Protein AF-A0A558ALZ8-F1 (afdb_monomer)

Radius of gyration: 16.35 Å; Cα contacts (8 Å, |Δi|>4): 391; chains: 1; bounding box: 44×41×46 Å

Secondary structure (DSSP, 8-state):
-EEE-SS-EEEE-TT--EEEEE-GGGHHHHHHIIIII-S-HHHHHHHHHHHHHHHHHT--EEESSEEEEEETTEEEEEETTSSS--EEEEHHHHHHHHHHHHHHHHHHTT-GGGPPPTT----EEEEEEE--TTSPPPEEEEEEE--TTS-HHHHHHHHHHHHT-TT-EEETTTTEEEEEETTEEEEEEEETTTTEEEEEEE----

Solvent-accessible surface area (backbone atoms only — not comparable to full-atom values): 11413 Å² total; per-residue (Å²): 97,70,45,78,38,96,51,80,47,79,48,66,48,99,85,60,45,76,31,35,29,25,36,73,93,40,47,68,56,47,48,40,47,58,63,49,44,31,63,20,68,72,53,35,52,52,49,51,52,50,51,52,50,22,53,76,69,70,25,44,34,39,36,66,48,34,36,40,37,59,54,95,69,32,34,38,41,34,43,74,78,71,48,40,78,73,43,78,40,50,43,86,52,52,52,57,52,55,51,47,52,52,52,51,47,63,74,49,70,82,42,72,90,52,60,70,64,95,84,58,81,62,47,43,74,49,76,47,83,42,79,41,97,82,77,52,79,52,30,41,36,40,41,48,34,64,45,89,85,59,50,72,65,56,52,51,50,42,52,53,43,7,69,67,24,97,73,44,41,73,39,72,76,54,13,36,35,39,14,44,35,99,85,44,47,34,32,36,37,30,41,66,90,76,69,44,76,75,50,71,34,40,56,49,61,93

pLDDT: mean 93.47, std 5.83, range [68.12, 98.38]

Organism: NCBI:txid715473

Mean predicted aligned error: 3.62 Å

Sequence (206 aa):
MFDIGESVSLAFDEQRRLRVMVPQEYLPLAAWLYTDAQPNISVLDQLGAALQQCRGEERTLVGNGCLVDFVNDVVVLESRYGVWPRKVLPQSVFWPVLNGLRSFLVGTAGQPALARPADYPLAVARVFEQQADDGRKPFLVNYTYFPPEWSDEEVREAGTGAWQSPTVVRDEATGVWSGMWRGLELAGYFQPRTGEVLTYFPVVSP

Foldseek 3Di:
DEAEDPAWDWDADLLRAIYTYYHPLCVLVVLCCRFFCFLDLVLNVVVVVQVVVCQVVQAWEAGQFWIWGDDPQWIWTDGPVNQADIHIGGVVPNVVSSVVSNVVSVVCVPPPSQDDDPPAWDKDWDWDWDDDPVRPDIHIYTYIAGRPPDDPVNVVVQVVCQLPAPPKDADNNRQKIWGDDPSWIKIAGARSVPRHTPDIHTGPGD

Structure (mmCIF, N/CA/C/O backbone):
data_AF-A0A558ALZ8-F1
#
_entry.id   AF-A0A558ALZ8-F1
#
loop_
_atom_site.group_PDB
_atom_site.id
_atom_site.type_symbol
_atom_site.label_atom_id
_atom_site.label_alt_id
_atom_site.label_comp_id
_atom_site.label_asym_id
_atom_site.label_entity_id
_atom_site.label_seq_id
_atom_site.pdbx_PDB_ins_code
_atom_site.Cartn_x
_atom_site.Cartn_y
_atom_site.Cartn_z
_atom_site.occupancy
_atom_site.B_iso_or_equiv
_atom_site.auth_seq_id
_atom_site.auth_comp_id
_atom_site.auth_asym_id
_atom_site.auth_atom_i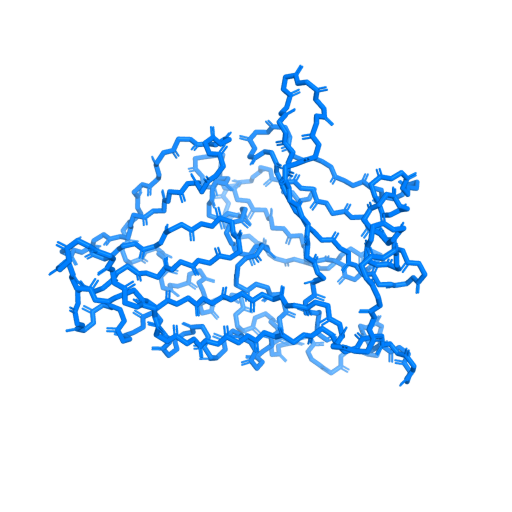d
_atom_site.pdbx_PDB_model_num
ATOM 1 N N . MET A 1 1 ? -5.390 2.192 -10.935 1.00 83.00 1 MET A N 1
ATOM 2 C CA . MET A 1 1 ? -4.801 1.428 -9.806 1.00 83.00 1 MET A CA 1
ATOM 3 C C . MET A 1 1 ? -5.918 0.994 -8.892 1.00 83.00 1 MET A C 1
ATOM 5 O O . MET A 1 1 ? -6.035 -0.198 -8.621 1.00 83.00 1 MET A O 1
ATOM 9 N N . PHE A 1 2 ? -6.737 1.964 -8.493 1.00 94.12 2 PHE A N 1
ATOM 10 C CA . PHE A 1 2 ? -8.005 1.732 -7.835 1.00 94.12 2 PHE A CA 1
ATOM 11 C C . PHE A 1 2 ? -9.139 2.019 -8.803 1.00 94.12 2 PHE A C 1
ATOM 13 O O . PHE A 1 2 ? -9.036 2.951 -9.599 1.00 94.12 2 PHE A O 1
ATOM 20 N N . ASP A 1 3 ? -10.182 1.206 -8.729 1.00 93.00 3 ASP A N 1
ATOM 21 C CA . ASP A 1 3 ? -11.423 1.406 -9.469 1.00 93.00 3 ASP A CA 1
ATOM 22 C C . ASP A 1 3 ? -12.571 1.561 -8.468 1.00 93.00 3 ASP A C 1
ATOM 24 O O . ASP A 1 3 ? -12.533 1.000 -7.369 1.00 93.00 3 ASP A O 1
ATOM 28 N N . ILE A 1 4 ? -13.599 2.328 -8.833 1.00 94.31 4 ILE A N 1
ATOM 29 C CA . ILE A 1 4 ? -14.785 2.494 -7.988 1.00 94.31 4 ILE A CA 1
ATOM 30 C C . ILE A 1 4 ? -15.806 1.415 -8.350 1.00 94.31 4 ILE A C 1
ATOM 32 O O . ILE A 1 4 ? -16.175 1.276 -9.515 1.00 94.31 4 ILE A O 1
ATOM 36 N N . GLY A 1 5 ? -16.280 0.675 -7.350 1.00 94.06 5 GLY A N 1
ATOM 37 C CA . GLY A 1 5 ? -17.304 -0.358 -7.512 1.00 94.06 5 GLY A CA 1
ATOM 38 C C . GLY A 1 5 ? -18.194 -0.500 -6.280 1.00 94.06 5 GLY A C 1
ATOM 39 O O . GLY A 1 5 ? -17.978 0.154 -5.265 1.00 94.06 5 GLY A O 1
ATOM 40 N N . GLU A 1 6 ? -19.200 -1.370 -6.357 1.00 92.94 6 GLU A N 1
ATOM 41 C CA . GLU A 1 6 ? -20.153 -1.596 -5.254 1.00 92.94 6 GLU A CA 1
ATOM 42 C C . GLU A 1 6 ? -19.569 -2.444 -4.112 1.00 92.94 6 GLU A C 1
ATOM 44 O O . GLU A 1 6 ? -20.079 -2.442 -2.994 1.00 92.94 6 GLU A O 1
ATOM 49 N N . SER A 1 7 ? -18.485 -3.175 -4.379 1.00 93.56 7 SER A N 1
ATOM 50 C CA . SER A 1 7 ? -17.859 -4.099 -3.436 1.00 93.56 7 SER A CA 1
ATOM 51 C C . SER A 1 7 ? -16.341 -4.083 -3.554 1.00 93.56 7 SER A C 1
ATOM 53 O O . SER A 1 7 ? -15.795 -3.685 -4.583 1.00 93.56 7 SER A O 1
ATOM 55 N N . VAL A 1 8 ? -15.663 -4.586 -2.522 1.00 95.19 8 VAL A N 1
ATOM 56 C CA . VAL A 1 8 ? -14.215 -4.801 -2.570 1.00 95.19 8 VAL A CA 1
ATOM 57 C C . VAL A 1 8 ? -13.899 -5.985 -3.485 1.00 95.19 8 VAL A C 1
ATOM 59 O O . VAL A 1 8 ? -14.378 -7.092 -3.241 1.00 95.19 8 VAL A O 1
ATOM 62 N N . SER A 1 9 ? -13.079 -5.777 -4.514 1.00 96.56 9 SER A N 1
ATOM 63 C CA . SER A 1 9 ? -12.535 -6.863 -5.338 1.00 96.56 9 SER A CA 1
ATOM 64 C C . SER A 1 9 ? -11.061 -6.642 -5.671 1.00 96.56 9 SER A C 1
ATOM 66 O O . SER A 1 9 ? -10.558 -5.517 -5.633 1.00 96.56 9 SER A O 1
ATOM 68 N N . LEU A 1 10 ? -10.358 -7.745 -5.934 1.00 96.44 10 LEU A N 1
ATOM 69 C CA . LEU A 1 10 ? -8.911 -7.787 -6.114 1.00 96.44 10 LEU A CA 1
ATOM 70 C C . LEU A 1 10 ? -8.574 -8.511 -7.415 1.00 96.44 10 LEU A C 1
ATOM 72 O O . LEU A 1 10 ? -9.169 -9.542 -7.728 1.00 96.44 10 LEU A O 1
ATOM 76 N N . ALA A 1 11 ? -7.606 -7.981 -8.153 1.00 95.19 11 ALA A N 1
ATOM 77 C CA . ALA A 1 11 ? -7.081 -8.593 -9.368 1.00 95.19 11 ALA A CA 1
ATOM 78 C C . ALA A 1 11 ? -5.599 -8.246 -9.553 1.00 95.19 11 ALA A C 1
ATOM 80 O O . ALA A 1 11 ? -5.070 -7.368 -8.874 1.00 95.19 11 ALA A O 1
ATOM 81 N N . PHE A 1 12 ? -4.939 -8.912 -10.497 1.00 93.69 12 PHE A N 1
ATOM 82 C CA . PHE A 1 12 ? -3.643 -8.482 -11.017 1.00 93.69 12 PHE A CA 1
ATOM 83 C C . PHE A 1 12 ? -3.817 -7.930 -12.429 1.00 93.69 12 PHE A C 1
ATOM 85 O O . PHE A 1 12 ? -4.602 -8.469 -13.208 1.00 93.69 12 PHE A O 1
ATOM 92 N N . ASP A 1 13 ? -3.102 -6.853 -12.754 1.00 91.62 13 ASP A N 1
ATOM 93 C CA . ASP A 1 13 ? -3.028 -6.362 -14.132 1.00 91.62 13 ASP A CA 1
ATOM 94 C C . ASP A 1 13 ? -1.979 -7.120 -14.963 1.00 91.62 13 ASP A C 1
ATOM 96 O O . ASP A 1 13 ? -1.291 -8.018 -14.480 1.00 91.62 13 ASP A O 1
ATOM 100 N N . GLU 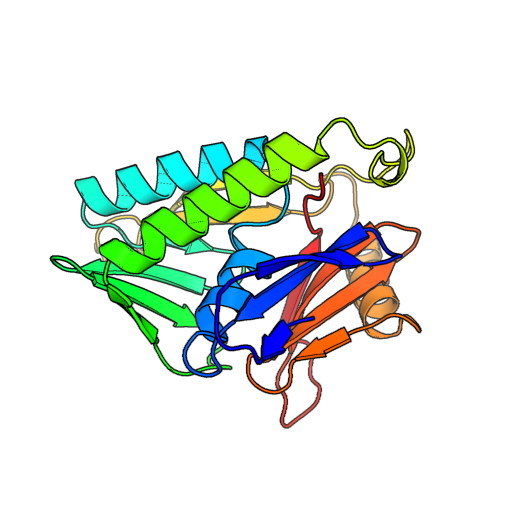A 1 14 ? -1.822 -6.729 -16.228 1.00 87.81 14 GLU A N 1
ATOM 101 C CA . GLU A 1 14 ? -0.837 -7.314 -17.150 1.00 87.81 14 GLU A CA 1
ATOM 102 C C . GLU A 1 14 ? 0.620 -7.157 -16.674 1.00 87.81 14 GLU A C 1
ATOM 104 O O . GLU A 1 14 ? 1.493 -7.928 -17.067 1.00 87.81 14 GLU A O 1
ATOM 109 N N . GLN A 1 15 ? 0.881 -6.174 -15.807 1.00 87.56 15 GLN A N 1
ATOM 110 C CA . GLN A 1 15 ? 2.178 -5.919 -15.178 1.00 87.56 15 GLN A CA 1
ATOM 111 C C . GLN A 1 15 ? 2.296 -6.603 -13.805 1.00 87.56 15 GLN A C 1
ATOM 113 O O . GLN A 1 15 ? 3.277 -6.381 -13.094 1.00 87.56 15 GLN A O 1
ATOM 118 N N . ARG A 1 16 ? 1.323 -7.456 -13.443 1.00 88.38 16 ARG A N 1
ATOM 119 C CA . ARG A 1 16 ? 1.250 -8.218 -12.184 1.00 88.38 16 AR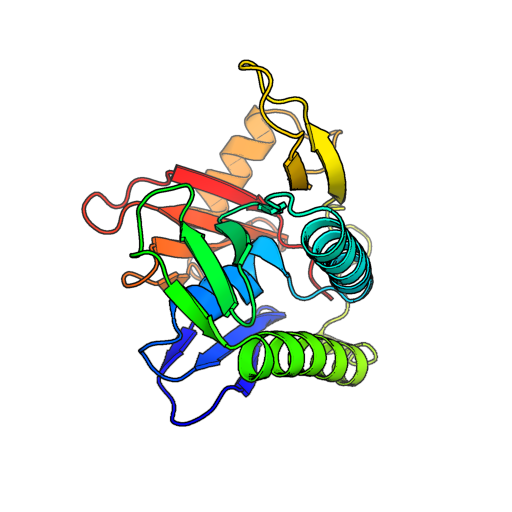G A CA 1
ATOM 120 C C . ARG A 1 16 ? 1.099 -7.332 -10.950 1.00 88.38 16 ARG A C 1
ATOM 122 O O . ARG A 1 16 ? 1.427 -7.746 -9.842 1.00 88.38 16 ARG A O 1
ATOM 129 N N . ARG A 1 17 ? 0.593 -6.115 -11.134 1.00 91.56 17 ARG A N 1
ATOM 130 C CA . ARG A 1 17 ? 0.340 -5.167 -10.050 1.00 91.56 17 ARG A CA 1
ATOM 131 C C . ARG A 1 17 ? -1.035 -5.417 -9.474 1.00 91.56 17 ARG A C 1
ATOM 133 O O . ARG A 1 17 ? -1.983 -5.664 -10.224 1.00 91.56 17 ARG A O 1
ATOM 140 N N . LEU A 1 18 ? -1.155 -5.302 -8.156 1.00 94.31 18 LEU A N 1
ATOM 141 C CA . LEU A 1 18 ? -2.445 -5.408 -7.489 1.00 94.31 18 LEU A CA 1
ATOM 142 C C . LEU A 1 18 ? -3.404 -4.321 -8.012 1.00 94.31 18 LEU A C 1
ATOM 144 O O . LEU A 1 18 ? -3.067 -3.144 -8.138 1.00 94.31 18 LEU A O 1
ATOM 148 N N . ARG A 1 19 ? -4.626 -4.716 -8.332 1.00 95.50 19 ARG A N 1
ATOM 149 C CA . ARG A 1 19 ? -5.745 -3.828 -8.635 1.00 95.50 19 ARG A CA 1
ATOM 150 C C . ARG A 1 19 ? -6.780 -4.016 -7.553 1.00 95.50 19 ARG A C 1
ATOM 152 O O . ARG A 1 19 ? -7.131 -5.150 -7.232 1.00 95.50 19 ARG A O 1
ATOM 159 N N . VAL A 1 20 ? -7.224 -2.905 -6.981 1.00 96.75 20 VAL A N 1
ATOM 160 C CA . VAL A 1 20 ? -8.186 -2.906 -5.881 1.00 96.75 20 VAL A CA 1
ATOM 161 C C . VAL A 1 20 ? -9.390 -2.094 -6.321 1.00 96.75 20 VAL A C 1
ATOM 163 O O . VAL A 1 20 ? -9.291 -0.888 -6.522 1.00 96.75 20 VAL A O 1
ATOM 166 N N . MET A 1 21 ? -10.529 -2.751 -6.475 1.00 97.50 21 MET A N 1
ATOM 167 C CA . MET A 1 21 ? -11.795 -2.065 -6.683 1.00 97.50 21 MET A CA 1
ATOM 168 C C . MET A 1 21 ? -12.495 -1.922 -5.341 1.00 97.50 21 MET A C 1
ATOM 170 O O . MET A 1 21 ? -12.560 -2.898 -4.596 1.00 97.50 21 MET A O 1
ATOM 174 N N . VAL A 1 22 ? -13.002 -0.734 -5.024 1.00 97.19 22 VAL A N 1
ATOM 175 C CA . VAL A 1 22 ? -13.690 -0.450 -3.756 1.00 97.19 22 VAL A CA 1
ATOM 176 C C . VAL A 1 22 ? -14.795 0.592 -3.943 1.00 97.19 22 VAL A C 1
ATOM 178 O O . VAL A 1 22 ? -14.720 1.397 -4.870 1.00 97.19 22 VAL A O 1
ATOM 181 N N . PRO A 1 23 ? -15.788 0.659 -3.041 1.00 96.69 23 PRO A N 1
ATOM 182 C CA . PRO A 1 23 ? -16.622 1.850 -2.900 1.00 96.69 23 PRO A CA 1
ATOM 183 C C . PRO A 1 23 ? -15.772 3.110 -2.707 1.00 96.69 23 PRO A C 1
ATOM 185 O O . PRO A 1 23 ? -14.712 3.065 -2.076 1.00 96.69 23 PRO A O 1
ATOM 188 N N . GLN A 1 24 ? -16.228 4.243 -3.243 1.00 95.75 24 GLN A N 1
ATOM 189 C CA . GLN A 1 24 ? -15.453 5.489 -3.283 1.00 95.75 24 GLN A CA 1
ATOM 190 C C . GLN A 1 24 ? -14.986 5.937 -1.890 1.00 95.75 24 GLN A C 1
ATOM 192 O O . GLN A 1 24 ? -13.865 6.413 -1.711 1.00 95.75 24 GLN A O 1
ATOM 197 N N . GLU A 1 25 ? -15.818 5.751 -0.870 1.00 94.94 25 GLU A N 1
ATOM 198 C CA . GLU A 1 25 ? -15.499 6.081 0.513 1.00 94.94 25 GLU A CA 1
ATOM 199 C C . GLU A 1 25 ? -14.361 5.231 1.098 1.00 94.94 25 GLU A C 1
ATOM 201 O O . GLU A 1 25 ? -13.813 5.590 2.144 1.00 94.94 25 GLU A O 1
ATOM 206 N N . TYR A 1 26 ? -14.004 4.116 0.460 1.00 96.75 26 TYR A N 1
ATOM 207 C CA . TYR A 1 26 ? -12.937 3.205 0.864 1.00 96.75 26 TYR A CA 1
ATOM 208 C C . TYR A 1 26 ? -11.662 3.350 0.025 1.00 96.75 26 TYR A C 1
ATOM 210 O O . TYR A 1 26 ? -10.741 2.556 0.199 1.00 96.75 26 TYR A O 1
ATOM 218 N N . LEU A 1 27 ? -11.533 4.388 -0.808 1.00 96.75 27 LEU A N 1
ATOM 219 C CA . LEU A 1 27 ? -10.278 4.668 -1.520 1.00 96.75 27 LEU A CA 1
ATOM 220 C C . LEU A 1 27 ? -9.040 4.749 -0.594 1.00 96.75 27 LEU A C 1
ATOM 222 O O . LEU A 1 27 ? -8.026 4.149 -0.941 1.00 96.75 27 LEU A O 1
ATOM 226 N N . PRO A 1 28 ? -9.092 5.347 0.619 1.00 97.12 28 PRO A N 1
ATOM 227 C CA . PRO A 1 28 ? -7.973 5.272 1.568 1.00 97.12 28 PRO A CA 1
ATOM 228 C C . PRO A 1 28 ? -7.599 3.847 2.003 1.00 97.12 28 PRO A C 1
ATOM 230 O O . PRO A 1 28 ? -6.430 3.557 2.242 1.00 97.12 28 PRO A O 1
ATOM 233 N N . LEU A 1 29 ? -8.579 2.941 2.087 1.00 97.25 29 LEU A N 1
ATOM 234 C CA . LEU A 1 29 ? -8.320 1.530 2.375 1.00 97.25 29 LEU A CA 1
ATOM 235 C C . LEU A 1 29 ? -7.639 0.853 1.179 1.00 97.25 29 LEU A C 1
ATOM 237 O O . LEU A 1 29 ? -6.705 0.086 1.380 1.00 97.25 29 LEU A O 1
ATOM 241 N N . ALA A 1 30 ? -8.058 1.160 -0.053 1.00 97.00 30 ALA A N 1
ATOM 242 C CA . ALA A 1 30 ? -7.394 0.664 -1.259 1.00 97.00 30 ALA A CA 1
ATOM 243 C C . ALA A 1 30 ? -5.941 1.153 -1.363 1.00 97.00 30 ALA A C 1
ATOM 245 O O . ALA A 1 30 ? -5.054 0.345 -1.636 1.00 97.00 30 ALA A O 1
ATOM 246 N N . ALA A 1 31 ? -5.699 2.432 -1.052 1.00 97.06 31 ALA A N 1
ATOM 247 C CA . ALA A 1 31 ? -4.359 2.995 -0.919 1.00 97.06 31 ALA A CA 1
ATOM 248 C C . ALA A 1 31 ? -3.517 2.174 0.062 1.00 97.06 31 ALA A C 1
ATOM 250 O O . ALA A 1 31 ? -2.505 1.611 -0.341 1.00 97.06 31 ALA A O 1
ATOM 251 N N . TRP A 1 32 ? -3.991 2.015 1.300 1.00 97.44 32 TRP A N 1
ATOM 252 C CA . TRP A 1 32 ? -3.295 1.256 2.341 1.00 97.44 32 TRP A CA 1
ATOM 253 C C . TRP A 1 32 ? -3.019 -0.209 1.964 1.00 97.44 32 TRP A C 1
ATOM 255 O O . TRP A 1 32 ? -1.911 -0.707 2.175 1.00 97.44 32 TRP A O 1
ATOM 265 N N . LEU A 1 33 ? -3.995 -0.909 1.371 1.00 96.38 33 LEU A N 1
ATOM 266 C CA . LEU A 1 33 ? -3.812 -2.294 0.916 1.00 96.38 33 LEU A CA 1
ATOM 267 C C . LEU A 1 33 ? -2.677 -2.406 -0.105 1.00 96.38 33 LEU A C 1
ATOM 269 O O . LEU A 1 33 ? -1.926 -3.380 -0.110 1.00 96.38 33 LEU A O 1
ATOM 273 N N . TYR A 1 34 ? -2.552 -1.405 -0.968 1.00 95.69 34 TYR A N 1
ATOM 274 C CA . TYR A 1 34 ? -1.557 -1.395 -2.020 1.00 95.69 34 TYR A CA 1
ATOM 275 C C . TYR A 1 34 ? -0.159 -1.025 -1.514 1.00 95.69 34 TYR A C 1
ATOM 277 O O . TYR A 1 34 ? 0.815 -1.693 -1.856 1.00 95.69 34 TYR A O 1
ATOM 285 N N . THR A 1 35 ? -0.050 0.021 -0.695 1.00 95.44 35 THR A N 1
ATOM 286 C CA . THR A 1 35 ? 1.236 0.607 -0.287 1.00 95.44 35 THR A CA 1
ATOM 287 C C . THR A 1 35 ? 1.836 -0.028 0.962 1.00 95.44 35 THR A C 1
ATOM 289 O O . THR A 1 35 ? 3.057 -0.174 1.057 1.00 95.44 35 THR A O 1
ATOM 292 N N . ASP A 1 36 ? 0.998 -0.413 1.921 1.00 96.06 36 ASP A N 1
ATOM 293 C CA . ASP A 1 36 ? 1.424 -0.845 3.253 1.00 96.06 36 ASP A CA 1
ATOM 294 C C . ASP A 1 36 ? 1.190 -2.343 3.462 1.00 96.06 36 ASP A C 1
ATOM 296 O O . ASP A 1 36 ? 2.075 -3.023 3.979 1.00 96.06 36 ASP A O 1
ATOM 300 N N . ALA A 1 37 ? 0.033 -2.871 3.037 1.00 94.50 37 ALA A N 1
ATOM 301 C CA . ALA A 1 37 ? -0.234 -4.308 3.134 1.00 94.50 37 ALA A CA 1
ATOM 302 C C . ALA A 1 37 ? 0.558 -5.122 2.116 1.00 94.50 37 ALA A C 1
ATOM 304 O O . ALA A 1 37 ? 1.141 -6.143 2.477 1.00 94.50 37 ALA A O 1
ATOM 305 N N . GLN A 1 38 ? 0.630 -4.597 0.893 1.00 90.69 38 GLN A N 1
ATOM 306 C CA . GLN A 1 38 ? 1.351 -5.140 -0.252 1.00 90.69 38 GLN A CA 1
ATOM 307 C C . GLN A 1 38 ? 0.887 -6.546 -0.680 1.00 90.69 38 GLN A C 1
ATOM 309 O O . GLN A 1 38 ? 0.419 -7.362 0.118 1.00 90.69 38 GLN A O 1
ATOM 314 N N . PRO A 1 39 ? 0.984 -6.874 -1.976 1.00 90.50 39 PRO A N 1
ATOM 315 C CA . PRO A 1 39 ? 0.517 -8.153 -2.490 1.00 90.50 39 PRO A CA 1
ATOM 316 C C . PRO A 1 39 ? 1.534 -9.287 -2.263 1.00 90.50 39 PRO A C 1
ATOM 318 O O . PRO A 1 39 ? 1.875 -9.989 -3.201 1.00 90.50 39 PRO A O 1
ATOM 321 N N . ASN A 1 40 ? 2.018 -9.519 -1.040 1.00 92.00 40 ASN A N 1
ATO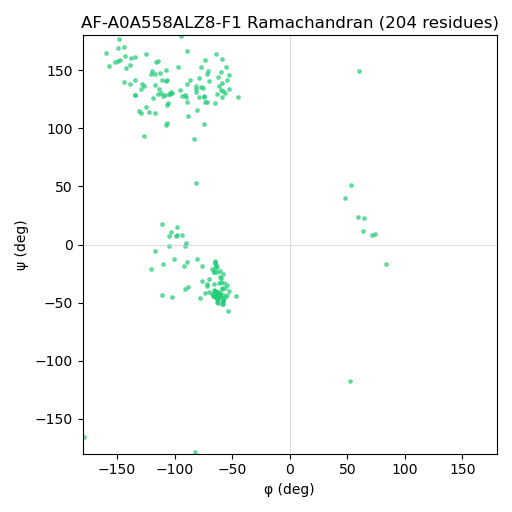M 322 C CA . ASN A 1 40 ? 2.908 -10.649 -0.739 1.00 92.00 40 ASN A CA 1
ATOM 323 C C . ASN A 1 40 ? 2.481 -11.371 0.541 1.00 92.00 40 ASN A C 1
ATOM 325 O O . ASN A 1 40 ? 2.330 -10.746 1.584 1.00 92.00 40 ASN A O 1
ATOM 329 N N . ILE A 1 41 ? 2.325 -12.699 0.482 1.00 92.38 41 ILE A N 1
ATOM 330 C CA . ILE A 1 41 ? 1.790 -13.495 1.603 1.00 92.38 41 ILE A CA 1
ATOM 331 C C . ILE A 1 41 ? 2.662 -13.364 2.854 1.00 92.38 41 ILE A C 1
ATOM 333 O O . ILE A 1 41 ? 2.136 -13.187 3.948 1.00 92.38 41 ILE A O 1
ATOM 337 N N . SER A 1 42 ? 3.988 -13.426 2.708 1.00 90.69 42 SER A N 1
ATOM 338 C CA . SER A 1 42 ? 4.885 -13.395 3.867 1.00 90.69 42 SER A CA 1
ATOM 339 C C . SER A 1 42 ? 4.941 -12.011 4.517 1.00 90.69 42 SER A C 1
ATOM 341 O O . SER A 1 42 ? 5.006 -11.913 5.742 1.00 90.69 42 SER A O 1
ATOM 343 N N . VAL A 1 43 ? 4.861 -10.947 3.711 1.00 92.12 43 VAL A N 1
ATOM 344 C CA . VAL A 1 43 ? 4.749 -9.561 4.190 1.00 92.12 43 VAL A CA 1
ATOM 345 C C . VAL A 1 43 ? 3.402 -9.332 4.864 1.00 92.12 43 VAL A C 1
ATOM 347 O O . VAL A 1 43 ? 3.346 -8.749 5.943 1.00 92.12 43 VAL A O 1
ATOM 350 N N . LEU A 1 44 ? 2.325 -9.850 4.276 1.00 94.81 44 LEU A N 1
ATOM 351 C CA . LEU A 1 44 ? 0.977 -9.709 4.806 1.00 94.81 44 LEU A CA 1
ATOM 352 C C . LEU A 1 44 ? 0.799 -10.443 6.140 1.00 94.81 44 LEU A C 1
ATOM 354 O O . LEU A 1 44 ? 0.162 -9.911 7.046 1.00 94.81 44 LEU A O 1
ATOM 358 N N . ASP A 1 45 ? 1.386 -11.633 6.286 1.00 94.56 45 ASP A N 1
ATOM 359 C CA . ASP A 1 45 ? 1.371 -12.387 7.543 1.00 94.56 45 ASP A CA 1
ATOM 360 C C . ASP A 1 45 ? 2.151 -11.646 8.646 1.00 94.56 45 ASP A C 1
ATOM 362 O O . ASP A 1 45 ? 1.671 -11.536 9.778 1.00 94.56 45 ASP A O 1
ATOM 366 N N . GLN A 1 46 ? 3.307 -11.055 8.313 1.00 94.81 46 GLN A N 1
ATOM 367 C CA . GLN A 1 46 ? 4.071 -10.203 9.237 1.00 94.81 46 GLN A CA 1
ATOM 368 C C . GLN A 1 46 ? 3.296 -8.940 9.635 1.00 94.81 46 GLN A C 1
ATOM 370 O O . GLN A 1 46 ? 3.218 -8.613 10.821 1.00 94.81 46 GLN A O 1
ATOM 375 N N . LEU A 1 47 ? 2.673 -8.259 8.670 1.00 96.44 47 LEU A N 1
ATOM 376 C CA . LEU A 1 47 ? 1.812 -7.110 8.938 1.00 96.44 47 LEU A CA 1
ATOM 377 C C . LEU A 1 47 ? 0.627 -7.500 9.828 1.00 96.44 47 LEU A C 1
ATOM 379 O O . LEU A 1 47 ? 0.301 -6.777 10.765 1.00 96.44 47 LEU A O 1
ATOM 383 N N . GLY A 1 48 ? -0.013 -8.641 9.564 1.00 96.88 48 GLY A N 1
ATOM 384 C CA . GLY A 1 48 ? -1.116 -9.148 10.374 1.00 96.88 48 GLY A CA 1
ATOM 385 C C . GLY A 1 48 ? -0.716 -9.311 11.840 1.00 96.88 48 GLY A C 1
ATOM 386 O O . GLY A 1 48 ? -1.437 -8.848 12.724 1.00 96.88 48 GLY A O 1
ATOM 387 N N . ALA A 1 49 ? 0.460 -9.890 12.102 1.00 96.62 49 ALA A N 1
ATOM 388 C CA . ALA A 1 49 ? 1.006 -10.003 13.453 1.00 96.62 49 ALA A CA 1
ATOM 389 C C . ALA A 1 49 ? 1.269 -8.626 14.091 1.00 96.62 49 ALA A C 1
ATOM 391 O O . ALA A 1 49 ? 0.852 -8.395 15.227 1.00 96.62 49 ALA A O 1
ATOM 392 N N . ALA A 1 50 ? 1.876 -7.693 13.350 1.00 96.94 50 ALA A N 1
ATOM 393 C CA . ALA A 1 50 ? 2.139 -6.335 13.830 1.00 96.94 50 ALA A CA 1
ATOM 394 C C . ALA A 1 50 ? 0.844 -5.570 14.164 1.00 96.94 50 ALA A C 1
ATOM 396 O O . ALA A 1 50 ? 0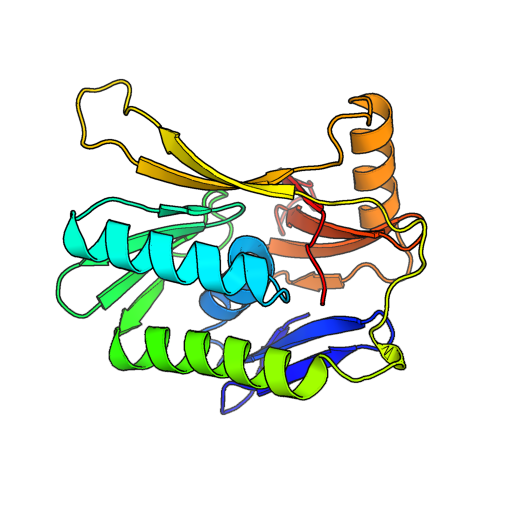.757 -4.919 15.202 1.00 96.94 50 ALA A O 1
ATOM 397 N N . LEU A 1 51 ? -0.200 -5.697 13.338 1.00 97.88 51 LEU A N 1
ATOM 398 C CA . LEU A 1 51 ? -1.510 -5.091 13.590 1.00 97.88 51 LEU A CA 1
ATOM 399 C C . LEU A 1 51 ? -2.177 -5.669 14.845 1.00 97.88 51 LEU A C 1
ATOM 401 O O . LEU A 1 51 ? -2.755 -4.917 15.629 1.00 97.88 51 LEU A O 1
ATOM 405 N N . GLN A 1 52 ? -2.093 -6.988 15.064 1.00 97.25 52 GLN A N 1
ATOM 406 C CA . GLN A 1 52 ? -2.609 -7.606 16.292 1.00 97.25 52 GLN A CA 1
ATOM 407 C C . GLN A 1 52 ? -1.839 -7.130 17.528 1.00 97.25 52 GLN A C 1
ATOM 409 O O . GLN A 1 52 ? -2.459 -6.845 18.553 1.00 97.25 52 GLN A O 1
ATOM 414 N N . GLN A 1 53 ? -0.515 -6.984 17.425 1.00 96.00 53 GLN A N 1
ATOM 415 C CA . GLN A 1 53 ? 0.306 -6.429 18.499 1.00 96.00 53 GLN A CA 1
ATOM 416 C C . GLN A 1 53 ? -0.091 -4.978 18.810 1.00 96.00 53 GLN A C 1
ATOM 418 O O . GLN A 1 53 ? -0.389 -4.653 19.958 1.00 96.00 53 GLN A O 1
ATOM 423 N N . CYS A 1 54 ? -0.189 -4.122 17.788 1.00 96.31 54 CYS A N 1
ATOM 424 C CA . CYS A 1 54 ? -0.650 -2.739 17.922 1.00 96.31 54 CYS A CA 1
ATOM 425 C C . CYS A 1 54 ? -2.019 -2.642 18.598 1.00 96.31 54 CYS A C 1
ATOM 427 O O . CYS A 1 54 ? -2.207 -1.819 19.491 1.00 96.31 54 CYS A O 1
ATOM 429 N N . ARG A 1 55 ? -2.960 -3.512 18.223 1.00 95.81 55 ARG A N 1
ATOM 430 C CA . ARG A 1 55 ? -4.282 -3.576 18.850 1.00 95.81 55 ARG A CA 1
ATOM 431 C C . ARG A 1 55 ? -4.212 -3.994 20.321 1.00 95.81 55 ARG A C 1
ATOM 433 O O . ARG A 1 55 ? -4.913 -3.408 21.137 1.00 95.81 55 ARG A O 1
ATOM 440 N N . GLY A 1 56 ? -3.417 -5.012 20.653 1.00 94.75 56 GLY A N 1
ATOM 441 C CA . GLY A 1 56 ? -3.304 -5.532 22.020 1.00 94.75 56 GLY A CA 1
ATOM 442 C C . GLY A 1 56 ? -2.587 -4.581 22.982 1.00 94.75 56 GLY A C 1
ATOM 443 O O . GLY A 1 56 ? -2.892 -4.565 24.170 1.00 94.75 56 GLY A O 1
ATOM 444 N N . GLU A 1 57 ? -1.658 -3.778 22.466 1.00 93.88 57 GLU A N 1
ATOM 445 C CA . GLU A 1 57 ? -0.817 -2.874 23.260 1.00 93.88 57 GLU A CA 1
ATOM 446 C C . GLU A 1 57 ? -1.221 -1.390 23.150 1.00 93.88 57 GLU A C 1
ATOM 448 O O . GLU A 1 57 ? -0.620 -0.522 23.796 1.00 93.88 57 GLU A O 1
ATOM 453 N N . GLU A 1 58 ? -2.249 -1.100 22.346 1.00 92.44 58 GLU A N 1
ATOM 454 C CA . GLU A 1 58 ? -2.711 0.249 21.991 1.00 92.44 58 GLU A CA 1
ATOM 455 C C . GLU A 1 58 ? -1.562 1.116 21.443 1.00 92.44 58 GLU A C 1
ATOM 457 O O . GLU A 1 58 ? -1.290 2.219 21.929 1.00 92.44 58 GLU A O 1
ATOM 462 N N . ARG A 1 59 ? -0.836 0.575 20.460 1.00 93.62 59 ARG A N 1
ATOM 463 C CA . ARG A 1 59 ? 0.242 1.269 19.742 1.00 93.62 59 ARG A CA 1
ATOM 464 C C . ARG A 1 59 ? -0.207 1.630 18.330 1.00 93.62 59 ARG A C 1
ATOM 466 O O . ARG A 1 59 ? -0.955 0.879 17.707 1.00 93.62 59 ARG A O 1
ATOM 473 N N . THR A 1 60 ? 0.341 2.714 17.792 1.00 95.62 60 THR A N 1
ATOM 474 C CA . THR A 1 60 ? 0.212 3.056 16.370 1.00 95.62 60 THR A CA 1
ATOM 475 C C . THR A 1 60 ? 1.152 2.190 15.538 1.00 95.62 60 THR A C 1
ATOM 477 O O . THR A 1 60 ? 2.327 2.026 15.888 1.00 95.62 60 THR A O 1
ATOM 480 N N . LEU A 1 61 ? 0.652 1.665 14.420 1.00 97.75 61 LEU A N 1
ATOM 481 C CA . LEU A 1 61 ? 1.488 1.120 13.356 1.00 97.75 61 LEU A CA 1
ATOM 482 C C . LEU A 1 61 ? 1.800 2.231 12.346 1.00 97.75 61 LEU A C 1
ATOM 484 O O . LEU A 1 61 ? 0.892 2.877 11.829 1.00 97.75 61 LEU A O 1
ATOM 488 N N . VAL A 1 62 ? 3.074 2.422 12.029 1.00 97.31 62 VAL A N 1
ATOM 489 C CA . VAL A 1 62 ? 3.568 3.367 11.028 1.00 97.31 62 VAL A CA 1
ATOM 490 C C . VAL A 1 62 ? 4.013 2.576 9.804 1.00 97.31 62 VAL A C 1
ATOM 492 O O . VAL A 1 62 ? 5.061 1.935 9.813 1.00 97.31 62 VAL A O 1
ATOM 495 N N . GLY A 1 63 ? 3.209 2.598 8.749 1.00 97.31 63 GLY A N 1
ATOM 496 C CA . GLY A 1 63 ? 3.520 1.953 7.480 1.00 97.31 63 GLY A CA 1
ATOM 497 C C . GLY A 1 63 ? 4.178 2.892 6.464 1.00 97.31 63 GLY A C 1
ATOM 498 O O . GLY A 1 63 ? 4.387 4.084 6.724 1.00 97.31 63 GLY A O 1
ATOM 499 N N . ASN A 1 64 ? 4.504 2.358 5.285 1.00 96.75 64 ASN A N 1
ATOM 500 C CA . ASN A 1 64 ? 5.066 3.112 4.160 1.00 96.75 64 ASN A CA 1
ATOM 501 C C . ASN A 1 64 ? 4.308 4.423 3.887 1.00 96.75 64 ASN A C 1
ATOM 503 O O . ASN A 1 64 ? 4.924 5.468 3.698 1.00 96.75 64 ASN A O 1
ATOM 507 N N . GLY A 1 65 ? 2.976 4.373 3.905 1.00 95.44 65 GLY A N 1
ATOM 508 C CA . GLY A 1 65 ? 2.096 5.483 3.551 1.00 95.44 65 GLY A CA 1
ATOM 509 C C . GLY A 1 65 ? 1.146 5.945 4.638 1.00 95.44 65 GLY A C 1
ATOM 510 O O . GLY A 1 65 ? 0.641 7.071 4.595 1.00 95.44 65 GLY A O 1
ATOM 511 N N . CYS A 1 66 ? 0.892 5.076 5.609 1.00 96.81 66 CYS A N 1
ATOM 512 C CA . CYS A 1 66 ? -0.269 5.185 6.471 1.00 96.81 66 CYS A CA 1
ATOM 513 C C . CYS A 1 66 ? 0.094 4.972 7.937 1.00 96.81 66 CYS A C 1
ATOM 515 O O . CYS A 1 66 ? 0.883 4.094 8.277 1.00 96.81 66 CYS A O 1
ATOM 517 N N . LEU A 1 67 ? -0.537 5.740 8.815 1.00 97.38 67 LEU A N 1
ATOM 518 C CA . LEU A 1 67 ? -0.645 5.421 10.232 1.00 97.38 67 LEU A CA 1
ATOM 519 C C . LEU A 1 67 ? -1.903 4.580 10.446 1.00 97.38 67 LEU A C 1
ATOM 521 O O . LEU A 1 67 ? -2.942 4.873 9.847 1.00 97.38 67 LEU A O 1
ATOM 525 N N . VAL A 1 68 ? -1.806 3.547 11.278 1.00 98.25 68 VAL A N 1
ATOM 526 C CA . VAL A 1 68 ? -2.936 2.699 11.664 1.00 98.25 68 VAL A CA 1
ATOM 527 C C . VAL A 1 68 ? -3.055 2.681 13.178 1.00 98.25 68 VAL A C 1
ATOM 529 O O . VAL A 1 68 ? -2.155 2.202 13.869 1.00 98.25 68 VAL A O 1
ATOM 532 N N . ASP A 1 69 ? -4.192 3.155 13.675 1.00 97.62 69 ASP A N 1
ATOM 533 C CA . ASP A 1 69 ? -4.557 3.100 15.088 1.00 97.62 69 ASP A CA 1
ATOM 534 C C . ASP A 1 69 ? -5.801 2.239 15.295 1.00 97.62 69 ASP A C 1
ATOM 536 O O . ASP A 1 69 ? -6.730 2.237 14.482 1.00 97.62 69 ASP A O 1
ATOM 540 N N . PHE A 1 70 ? -5.848 1.550 16.431 1.00 97.44 70 PHE A N 1
ATOM 541 C CA . PHE A 1 70 ? -7.029 0.831 16.892 1.00 97.44 70 PHE A CA 1
ATOM 542 C C . PHE A 1 70 ? -7.646 1.593 18.058 1.00 97.44 70 PHE A C 1
ATOM 544 O O . PHE A 1 70 ? -7.003 1.787 19.087 1.00 97.44 70 PHE A O 1
ATOM 551 N N . VAL A 1 71 ? -8.899 2.018 17.903 1.00 95.81 71 VAL A N 1
ATOM 552 C CA . VAL A 1 71 ? -9.635 2.748 18.940 1.00 95.81 71 VAL A CA 1
ATOM 553 C C . VAL A 1 71 ? -10.977 2.057 19.122 1.00 95.81 71 VAL A C 1
ATOM 555 O O . VAL A 1 71 ? -11.803 2.067 18.216 1.00 95.81 71 VAL A O 1
ATOM 558 N N . ASN A 1 72 ? -11.206 1.445 20.284 1.00 94.19 72 ASN A N 1
ATOM 559 C CA . ASN A 1 72 ? -12.405 0.642 20.551 1.00 94.19 72 ASN A CA 1
ATOM 560 C C . ASN A 1 72 ? -12.633 -0.436 19.465 1.00 94.19 72 ASN A C 1
ATOM 562 O O . ASN A 1 72 ? -11.805 -1.330 19.285 1.00 94.19 72 ASN A O 1
ATOM 566 N N . ASP A 1 73 ? -13.752 -0.359 18.745 1.00 96.12 73 ASP A N 1
ATOM 567 C CA . ASP A 1 73 ? -14.184 -1.257 17.674 1.00 96.12 73 ASP A CA 1
ATOM 568 C C . ASP A 1 73 ? -13.883 -0.722 16.262 1.00 96.12 73 ASP A C 1
ATOM 570 O O . ASP A 1 73 ? -14.275 -1.338 15.265 1.00 96.12 73 ASP A O 1
ATOM 574 N N . VAL A 1 74 ? -13.143 0.388 16.153 1.00 98.25 74 VAL A N 1
ATOM 575 C CA . VAL A 1 74 ? -12.758 0.993 14.873 1.00 98.25 74 VAL A CA 1
ATOM 576 C C . VAL A 1 74 ? -11.249 0.950 14.630 1.00 98.25 74 VAL A C 1
ATOM 578 O O . VAL A 1 74 ? -10.439 0.819 15.550 1.00 98.25 74 VAL A O 1
ATOM 581 N N . VAL A 1 75 ? -10.891 1.044 13.352 1.00 98.38 75 VAL A N 1
ATOM 582 C CA . VAL A 1 75 ? -9.540 1.254 12.834 1.00 98.38 75 VAL A CA 1
ATOM 583 C C . VAL A 1 75 ? -9.491 2.643 12.221 1.00 98.38 75 VAL A C 1
ATOM 585 O O . VAL A 1 75 ? -10.363 3.009 11.427 1.00 98.38 75 VAL A O 1
ATOM 588 N N . VAL A 1 76 ? -8.480 3.418 12.587 1.00 98.31 76 VAL A N 1
ATOM 589 C CA . VAL A 1 76 ? -8.225 4.743 12.030 1.00 98.31 76 VAL A CA 1
ATOM 590 C C . VAL A 1 76 ? -7.038 4.637 11.086 1.00 98.31 76 VAL A C 1
ATOM 592 O O . VAL A 1 76 ? -5.957 4.229 11.496 1.00 98.31 76 VAL A O 1
ATOM 595 N N . LEU A 1 77 ? -7.258 5.001 9.826 1.00 98.38 77 LEU A N 1
ATOM 596 C CA . LEU A 1 77 ? -6.221 5.149 8.814 1.00 98.38 77 LEU A CA 1
ATOM 597 C C . LEU A 1 77 ? -5.941 6.637 8.615 1.00 98.38 77 LEU A C 1
ATOM 599 O O . LEU A 1 77 ? -6.871 7.425 8.405 1.00 98.38 77 LEU A O 1
ATOM 603 N N . GLU A 1 78 ? -4.671 7.021 8.641 1.00 97.62 78 GLU A N 1
ATOM 604 C CA . GLU A 1 78 ? -4.246 8.398 8.401 1.00 97.62 78 GLU A CA 1
ATOM 605 C C . GLU A 1 78 ? -3.056 8.460 7.446 1.00 97.62 78 GLU A C 1
ATOM 607 O O . GLU A 1 78 ? -2.042 7.792 7.638 1.00 97.62 78 GLU A O 1
ATOM 612 N N . SER A 1 79 ? -3.180 9.284 6.405 1.00 96.81 79 SER A N 1
ATOM 613 C CA . SER A 1 79 ? -2.115 9.509 5.435 1.00 96.81 79 SER A CA 1
ATOM 614 C C . SER A 1 79 ? -0.922 10.176 6.108 1.00 96.81 79 SER A C 1
ATOM 616 O O . SER A 1 79 ? -1.028 11.323 6.542 1.00 96.81 79 SER A O 1
ATOM 618 N N . ARG A 1 80 ? 0.257 9.552 6.050 1.00 96.12 80 ARG A N 1
ATOM 619 C CA . ARG A 1 80 ? 1.513 10.170 6.517 1.00 96.12 80 ARG A CA 1
ATOM 620 C C . ARG A 1 80 ? 1.894 11.422 5.731 1.00 96.12 80 ARG A C 1
ATOM 622 O O . ARG A 1 80 ? 2.601 12.284 6.238 1.00 96.12 80 ARG A O 1
ATOM 629 N N . TYR A 1 81 ? 1.398 11.522 4.501 1.00 96.31 81 TYR A N 1
ATOM 630 C CA . TYR A 1 81 ? 1.712 12.600 3.565 1.00 96.31 81 TYR A CA 1
ATOM 631 C C . TYR A 1 81 ? 0.577 13.621 3.396 1.00 96.31 81 TYR A C 1
ATOM 633 O O . TYR A 1 81 ? 0.647 14.475 2.519 1.00 96.31 81 TYR A O 1
ATOM 641 N N . GLY A 1 82 ? -0.492 13.528 4.201 1.00 94.62 82 GLY A N 1
ATOM 642 C CA . GLY A 1 82 ? -1.638 14.446 4.126 1.00 94.62 82 GLY A CA 1
ATOM 643 C C . GLY A 1 82 ? -2.380 14.492 2.779 1.00 94.62 82 GLY A C 1
ATOM 644 O O . GLY A 1 82 ? -3.008 15.504 2.476 1.00 94.62 82 GLY A O 1
ATOM 645 N N . VAL A 1 83 ? -2.305 13.436 1.960 1.00 93.75 83 VAL A N 1
ATOM 646 C CA . VAL A 1 83 ? -2.880 13.402 0.599 1.00 93.75 83 VAL A CA 1
ATOM 647 C C . VAL A 1 83 ? -4.332 12.917 0.551 1.00 93.75 83 VAL A C 1
ATOM 649 O O . VAL A 1 83 ? -5.026 13.161 -0.431 1.00 93.75 83 VAL A O 1
ATOM 652 N N . TRP A 1 84 ? -4.827 12.293 1.620 1.00 94.50 84 TRP A N 1
ATOM 653 C CA . TRP A 1 84 ? -6.238 11.939 1.794 1.00 94.50 84 TRP A CA 1
ATOM 654 C C . TRP A 1 84 ? -6.670 12.119 3.259 1.00 94.50 84 TRP A C 1
ATOM 656 O O . TRP A 1 84 ? -5.834 12.040 4.165 1.00 94.50 84 TRP A O 1
ATOM 666 N N . PRO A 1 85 ? -7.963 12.403 3.517 1.00 93.25 85 PRO A N 1
ATOM 667 C CA . PRO A 1 85 ? -8.459 12.672 4.863 1.00 93.25 85 PRO A CA 1
ATOM 668 C C . PRO A 1 85 ? -8.482 11.409 5.721 1.00 93.25 85 PRO A C 1
ATOM 670 O O . PRO A 1 85 ? -8.748 10.318 5.219 1.00 93.25 85 PRO A O 1
ATOM 673 N N . ARG A 1 86 ? -8.300 11.573 7.037 1.00 96.31 86 ARG A N 1
ATOM 674 C CA . ARG A 1 86 ? -8.417 10.487 8.020 1.00 96.31 86 ARG A CA 1
ATOM 675 C C . ARG A 1 86 ? -9.667 9.641 7.760 1.00 96.31 86 ARG A C 1
ATOM 677 O O . ARG A 1 86 ? -10.783 10.165 7.714 1.00 96.31 86 ARG A O 1
ATOM 684 N N . LYS A 1 87 ? -9.480 8.326 7.649 1.00 97.50 87 LYS A N 1
ATOM 685 C CA . LYS A 1 87 ? -10.556 7.364 7.418 1.00 97.50 87 LYS A CA 1
ATOM 686 C C . LYS A 1 87 ? -10.771 6.511 8.659 1.00 97.50 87 LYS A C 1
ATOM 688 O O . LYS A 1 87 ? -9.844 5.897 9.167 1.00 97.50 87 LYS A O 1
ATOM 693 N N . VAL A 1 88 ? -12.019 6.444 9.112 1.00 98.12 88 VAL A N 1
ATOM 694 C CA . VAL A 1 88 ? -12.444 5.552 10.195 1.00 98.12 88 VAL A CA 1
ATOM 695 C C . VAL A 1 88 ? -13.199 4.376 9.587 1.00 98.12 88 VAL A C 1
ATOM 697 O O . VAL A 1 88 ? -14.094 4.567 8.758 1.00 98.12 88 VAL A O 1
ATOM 700 N N . LEU A 1 89 ? -12.815 3.162 9.970 1.00 97.62 89 LEU A N 1
ATOM 701 C CA . LEU A 1 89 ? -13.379 1.907 9.483 1.00 97.62 89 LEU A CA 1
ATOM 702 C C . LEU A 1 89 ? -13.815 1.050 10.670 1.00 97.62 89 LEU A C 1
ATOM 704 O O . LEU A 1 89 ? -13.040 0.900 11.611 1.00 97.62 89 LEU A O 1
ATOM 708 N N . PRO A 1 90 ? -14.996 0.417 10.636 1.00 97.88 90 PRO A N 1
ATOM 709 C CA . PRO A 1 90 ? -15.302 -0.641 11.587 1.00 97.88 90 PRO A CA 1
ATOM 710 C C . PRO A 1 90 ? -14.278 -1.775 11.467 1.00 97.88 90 PRO A C 1
ATOM 712 O O . PRO A 1 90 ? -13.933 -2.192 10.355 1.00 97.88 90 PRO A O 1
ATOM 715 N N . GLN A 1 91 ? -13.835 -2.340 12.591 1.00 97.56 91 GLN A N 1
ATOM 716 C CA . GLN A 1 91 ? -12.981 -3.535 12.574 1.00 97.56 91 GLN A CA 1
ATOM 717 C C . GLN A 1 91 ? -13.668 -4.722 11.879 1.00 97.56 91 GLN A C 1
ATOM 719 O O . GLN A 1 91 ? -12.998 -5.545 11.255 1.00 97.56 91 GLN A O 1
ATOM 724 N N . SER A 1 92 ? -15.004 -4.774 11.919 1.00 97.12 92 SER A N 1
ATOM 725 C CA . SER A 1 92 ? -15.827 -5.747 11.190 1.00 97.12 92 SER A CA 1
ATOM 726 C C . SER A 1 92 ? -15.754 -5.614 9.666 1.00 97.12 92 SER A C 1
ATOM 728 O O . SER A 1 92 ? -16.162 -6.538 8.974 1.00 97.12 92 SER A O 1
ATOM 730 N N . VAL A 1 93 ? -15.221 -4.509 9.136 1.00 96.62 93 VAL A N 1
ATOM 731 C CA . VAL A 1 93 ? -14.929 -4.322 7.704 1.00 96.62 93 VAL A CA 1
ATOM 732 C C . VAL A 1 93 ? -13.436 -4.504 7.435 1.00 96.62 93 VAL A C 1
ATOM 734 O O . VAL A 1 93 ? -13.058 -5.217 6.509 1.00 96.62 93 VAL A O 1
ATOM 737 N N . PHE A 1 94 ? -12.581 -3.908 8.270 1.00 97.81 94 PHE A N 1
ATOM 738 C CA . PHE A 1 94 ? -11.129 -3.927 8.086 1.00 97.81 94 PHE A CA 1
ATOM 739 C C . PHE A 1 94 ? -10.547 -5.350 8.055 1.00 97.81 94 PHE A C 1
ATOM 741 O O . PHE A 1 94 ? -9.842 -5.711 7.111 1.00 97.81 94 PHE A O 1
ATOM 748 N N . TRP A 1 95 ? -10.874 -6.185 9.050 1.00 97.62 95 TRP A N 1
ATOM 749 C CA . TRP A 1 95 ? -10.306 -7.533 9.142 1.00 97.62 95 TRP A CA 1
ATOM 750 C C . TRP A 1 95 ? -10.763 -8.462 8.010 1.00 97.62 95 TRP A C 1
ATOM 752 O O . TRP A 1 95 ? -9.907 -9.136 7.434 1.00 97.62 95 TRP A O 1
ATOM 762 N N . PRO A 1 96 ? -12.057 -8.505 7.624 1.00 97.62 96 PRO A N 1
ATOM 763 C CA . PRO A 1 96 ? -12.472 -9.290 6.464 1.00 97.62 96 PRO A CA 1
ATOM 764 C C . PRO A 1 96 ? -11.791 -8.880 5.162 1.00 97.62 96 PRO A C 1
ATOM 766 O O . PRO A 1 96 ? -11.428 -9.759 4.386 1.00 97.62 96 PRO A O 1
ATOM 769 N N . VAL A 1 97 ? -11.564 -7.584 4.932 1.00 97.44 97 VAL A N 1
ATOM 770 C CA . VAL A 1 97 ? -10.857 -7.119 3.729 1.00 97.44 97 VAL A CA 1
ATOM 771 C C . VAL A 1 97 ? -9.403 -7.598 3.724 1.0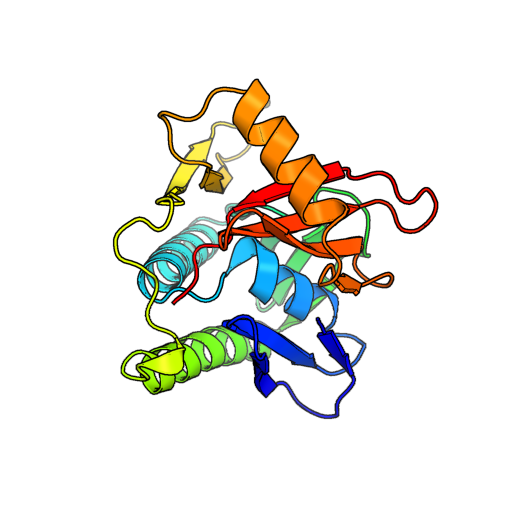0 97.44 97 VAL A C 1
ATOM 773 O O . VAL A 1 97 ? -8.944 -8.137 2.717 1.00 97.44 97 VAL A O 1
ATOM 776 N N . LEU A 1 98 ? -8.697 -7.487 4.854 1.00 97.50 98 LEU A N 1
ATOM 777 C CA . LEU A 1 98 ? -7.318 -7.969 4.973 1.00 97.50 98 LEU A CA 1
ATOM 778 C C . LEU A 1 98 ? -7.217 -9.492 4.765 1.00 97.50 98 LEU A C 1
ATOM 780 O O . LEU A 1 98 ? -6.361 -9.978 4.024 1.00 97.50 98 LEU A O 1
ATOM 784 N N . ASN A 1 99 ? -8.141 -10.251 5.360 1.00 97.25 99 ASN A N 1
ATOM 785 C CA . ASN A 1 99 ? -8.236 -11.702 5.174 1.00 97.25 99 ASN A CA 1
ATOM 786 C C . ASN A 1 99 ? -8.614 -12.081 3.733 1.00 97.25 99 ASN A C 1
ATOM 788 O O . ASN A 1 99 ? -8.154 -13.105 3.219 1.00 97.25 99 ASN A O 1
ATOM 792 N N . GLY A 1 100 ? -9.432 -11.257 3.074 1.00 97.19 100 GLY A N 1
ATOM 793 C CA . GLY A 1 100 ? -9.780 -11.384 1.663 1.00 97.19 100 GLY A CA 1
ATOM 794 C C . GLY A 1 100 ? -8.560 -11.215 0.762 1.00 97.19 100 GLY A C 1
ATOM 795 O O . GLY A 1 100 ? -8.328 -12.068 -0.093 1.00 97.19 100 GLY A O 1
ATOM 796 N N . LEU A 1 101 ? -7.726 -10.197 1.015 1.00 96.75 101 LEU A N 1
ATOM 797 C CA . LEU A 1 101 ? -6.442 -10.026 0.328 1.00 96.75 101 LEU A CA 1
ATOM 798 C C . LEU A 1 101 ? -5.548 -11.248 0.514 1.00 96.75 101 LEU A C 1
ATOM 800 O O . LEU A 1 101 ? -5.059 -11.804 -0.465 1.00 96.75 101 LEU A O 1
ATOM 804 N N . ARG A 1 102 ? -5.396 -11.730 1.749 1.00 96.50 102 ARG A N 1
ATOM 805 C CA . ARG A 1 102 ? -4.599 -12.930 2.017 1.00 96.50 102 ARG A CA 1
ATOM 806 C C . ARG A 1 102 ? -5.103 -14.145 1.237 1.00 96.50 102 ARG A C 1
ATOM 808 O O . ARG A 1 102 ? -4.315 -14.851 0.617 1.00 96.50 102 ARG A O 1
ATOM 815 N N . SER A 1 103 ? -6.412 -14.381 1.260 1.00 96.56 103 SER A N 1
ATOM 816 C CA . SER A 1 103 ? -7.040 -15.517 0.573 1.00 96.56 103 SER A CA 1
ATOM 817 C C . SER A 1 103 ? -6.883 -15.419 -0.944 1.00 96.56 103 SER A C 1
ATOM 819 O O . SER A 1 103 ? -6.587 -16.421 -1.591 1.00 96.56 103 SER A O 1
ATOM 821 N N . PHE A 1 104 ? -7.017 -14.211 -1.499 1.00 95.94 104 PHE A N 1
ATOM 822 C CA . PHE A 1 104 ? -6.738 -13.927 -2.902 1.00 95.94 104 PHE A CA 1
ATOM 823 C C . PHE A 1 104 ? -5.289 -14.281 -3.258 1.00 95.94 104 PHE A C 1
ATOM 825 O O . PHE A 1 104 ? -5.075 -15.076 -4.169 1.00 95.94 104 PHE A O 1
ATOM 832 N N . LEU A 1 105 ? -4.309 -13.794 -2.486 1.00 94.62 105 LEU A N 1
ATOM 833 C CA . LEU A 1 105 ? -2.889 -14.072 -2.729 1.00 94.62 105 LEU A CA 1
ATOM 834 C C . LEU A 1 105 ? -2.561 -15.568 -2.652 1.00 94.62 105 LEU A C 1
ATOM 836 O O . LEU A 1 105 ? -1.838 -16.084 -3.501 1.00 94.62 105 LEU A O 1
ATOM 840 N N . VAL A 1 106 ? -3.126 -16.285 -1.674 1.00 94.12 106 VAL A N 1
ATOM 841 C CA . VAL A 1 106 ? -2.991 -17.748 -1.569 1.00 94.12 106 VAL A CA 1
ATOM 842 C C . VAL A 1 106 ? -3.562 -18.441 -2.809 1.00 94.12 106 VAL A C 1
ATOM 844 O O . VAL A 1 106 ? -2.926 -19.344 -3.350 1.00 94.12 106 VAL A O 1
ATOM 847 N N . GLY A 1 107 ? -4.726 -18.003 -3.293 1.00 93.06 107 GLY A N 1
ATOM 848 C CA . GLY A 1 107 ? -5.348 -18.539 -4.506 1.00 93.06 107 GLY A CA 1
ATOM 849 C C . GLY A 1 107 ? -4.549 -18.270 -5.786 1.00 93.06 107 GLY A C 1
ATOM 850 O O . GLY A 1 107 ? -4.670 -19.019 -6.756 1.00 93.06 107 GLY A O 1
ATOM 851 N N . THR A 1 108 ? -3.709 -17.233 -5.797 1.00 91.38 108 THR A N 1
ATOM 852 C CA . THR A 1 108 ? -2.893 -16.851 -6.958 1.00 91.38 108 THR A CA 1
ATOM 853 C C . THR A 1 108 ? -1.433 -17.302 -6.877 1.00 91.38 108 THR A C 1
ATOM 855 O O . THR A 1 108 ? -0.748 -17.275 -7.895 1.00 91.38 108 THR A O 1
ATOM 858 N N . ALA A 1 109 ? -0.947 -17.758 -5.717 1.00 85.19 109 ALA A N 1
ATOM 859 C CA . ALA A 1 109 ? 0.470 -18.071 -5.476 1.00 85.19 109 ALA A CA 1
ATOM 860 C C . ALA A 1 109 ? 1.068 -19.128 -6.427 1.00 85.19 109 ALA A C 1
ATOM 862 O O . ALA A 1 109 ? 2.272 -19.152 -6.656 1.00 85.19 109 ALA A O 1
ATOM 863 N N . GLY A 1 110 ? 0.233 -20.005 -6.993 1.00 80.94 110 GLY A N 1
ATOM 864 C CA . GLY A 1 110 ? 0.656 -21.032 -7.950 1.00 80.94 110 GLY A CA 1
ATOM 865 C C . GLY A 1 110 ? 0.616 -20.606 -9.421 1.00 80.94 110 GLY A C 1
ATOM 866 O O . GLY A 1 110 ? 0.874 -21.441 -10.284 1.00 80.94 110 GLY A O 1
ATOM 867 N N . GLN A 1 111 ? 0.244 -19.362 -9.742 1.00 86.75 111 GLN A N 1
ATOM 868 C CA . GLN A 1 111 ? 0.071 -18.922 -11.129 1.00 86.75 111 GLN A CA 1
ATOM 869 C C . GLN A 1 111 ? 1.425 -18.581 -11.777 1.00 86.75 111 GLN A C 1
ATOM 871 O O . GLN A 1 111 ? 2.044 -17.586 -11.396 1.00 86.75 111 GLN A O 1
ATOM 876 N N . PRO A 1 112 ? 1.873 -19.312 -12.821 1.00 81.69 112 PRO A N 1
ATOM 877 C CA . PRO A 1 112 ? 3.176 -19.062 -13.449 1.00 81.69 112 PRO A CA 1
ATOM 878 C C . PRO A 1 112 ? 3.311 -17.655 -14.040 1.00 81.69 112 PRO A C 1
ATOM 880 O O . PRO A 1 112 ? 4.406 -17.107 -14.096 1.00 81.69 112 PRO A O 1
ATOM 883 N N . ALA A 1 113 ? 2.194 -17.050 -14.455 1.00 83.12 113 ALA A N 1
ATOM 884 C CA . ALA A 1 113 ? 2.164 -15.693 -14.993 1.00 83.12 113 ALA A CA 1
ATOM 885 C C . ALA A 1 113 ? 2.565 -14.620 -13.965 1.00 83.12 113 ALA A C 1
ATOM 887 O O . ALA A 1 113 ? 2.962 -13.530 -14.370 1.00 83.12 113 ALA A O 1
ATOM 888 N N . LEU A 1 114 ? 2.485 -14.923 -12.665 1.00 82.62 114 LEU A N 1
ATOM 889 C CA . LEU A 1 114 ? 2.895 -14.023 -11.588 1.00 82.62 114 LEU A CA 1
ATOM 890 C C . LEU A 1 114 ? 4.357 -14.238 -11.168 1.00 82.62 114 LEU A C 1
ATOM 892 O O . LEU A 1 114 ? 4.963 -13.318 -10.625 1.00 82.62 114 LEU A O 1
ATOM 896 N N . ALA A 1 115 ? 4.961 -15.385 -11.505 1.00 81.06 115 ALA A N 1
ATOM 897 C CA . ALA A 1 115 ? 6.323 -15.732 -11.105 1.00 81.06 115 ALA A CA 1
ATOM 898 C C . ALA A 1 115 ? 7.353 -14.703 -11.596 1.00 81.06 115 ALA A C 1
ATOM 900 O O . ALA A 1 115 ? 7.419 -14.365 -12.786 1.00 81.06 115 ALA A O 1
ATOM 901 N N . ARG A 1 116 ? 8.172 -14.195 -10.672 1.00 75.81 116 ARG A N 1
ATOM 902 C CA . ARG A 1 116 ? 9.219 -13.215 -10.972 1.00 75.81 116 ARG A CA 1
ATOM 903 C C . ARG A 1 116 ? 10.446 -13.868 -11.632 1.00 75.81 116 ARG A C 1
ATOM 905 O O . ARG A 1 116 ? 10.703 -15.053 -11.414 1.00 75.81 116 ARG A O 1
ATOM 912 N N . PRO A 1 117 ? 11.201 -13.109 -12.449 1.00 79.38 117 PRO A N 1
ATOM 913 C CA . PRO A 1 117 ? 12.522 -13.528 -12.914 1.00 79.38 117 PRO A CA 1
ATOM 914 C C . PRO A 1 117 ? 13.455 -13.870 -11.743 1.00 79.38 117 PRO A C 1
ATOM 916 O O . PRO A 1 117 ? 13.306 -13.329 -10.649 1.00 79.38 117 PRO A O 1
ATOM 919 N N . ALA A 1 118 ? 14.430 -14.749 -11.974 1.00 78.69 118 ALA A N 1
ATOM 920 C CA . ALA A 1 118 ? 15.358 -15.197 -10.930 1.00 78.69 118 ALA A CA 1
ATOM 921 C C . ALA A 1 118 ? 16.276 -14.078 -10.396 1.00 78.69 118 ALA A C 1
ATOM 923 O O . ALA A 1 118 ? 16.767 -14.169 -9.277 1.00 78.69 118 ALA A O 1
ATOM 924 N N . ASP A 1 119 ? 16.499 -13.033 -11.190 1.00 77.00 119 ASP A N 1
ATOM 925 C CA . ASP A 1 119 ? 17.324 -11.858 -10.900 1.00 77.00 119 ASP A CA 1
ATOM 926 C C . ASP A 1 119 ? 16.504 -10.650 -10.412 1.00 77.00 119 ASP A C 1
ATOM 928 O O . ASP A 1 119 ? 16.995 -9.520 -10.398 1.00 77.00 119 ASP A O 1
ATOM 932 N N . TYR A 1 120 ? 15.246 -10.867 -10.013 1.00 78.06 120 TYR A N 1
ATOM 933 C CA . TYR A 1 120 ? 14.387 -9.795 -9.523 1.00 78.06 120 TYR A CA 1
ATOM 934 C C . TYR A 1 120 ? 14.946 -9.173 -8.228 1.00 78.06 120 TYR A C 1
ATOM 936 O O . TYR A 1 120 ? 15.222 -9.914 -7.279 1.00 78.06 120 TYR A O 1
ATOM 944 N N . PRO A 1 121 ? 15.077 -7.833 -8.137 1.00 79.38 121 PRO A N 1
ATOM 945 C CA . PRO A 1 121 ? 15.588 -7.175 -6.937 1.00 79.38 121 PRO A CA 1
ATOM 946 C C . PRO A 1 121 ? 14.778 -7.529 -5.683 1.00 79.38 121 PRO A C 1
ATOM 948 O O . PRO A 1 121 ? 13.548 -7.432 -5.672 1.00 79.38 121 PRO A O 1
ATOM 951 N N . LEU A 1 122 ? 15.470 -7.917 -4.609 1.00 82.44 122 LEU A N 1
ATOM 952 C CA . LEU A 1 122 ? 14.839 -8.336 -3.357 1.00 82.44 122 LEU A CA 1
ATOM 953 C C . LEU A 1 122 ? 14.485 -7.124 -2.490 1.00 82.44 122 LEU A C 1
ATOM 955 O O . LEU A 1 122 ? 15.271 -6.669 -1.662 1.00 82.44 122 LEU A O 1
ATOM 959 N N . ALA A 1 123 ? 13.271 -6.616 -2.676 1.00 86.50 123 ALA A N 1
ATOM 960 C CA . ALA A 1 123 ? 12.653 -5.680 -1.747 1.00 86.50 123 ALA A CA 1
ATOM 961 C C . ALA A 1 123 ? 12.480 -6.326 -0.363 1.00 86.50 123 ALA A C 1
ATOM 963 O O . ALA A 1 123 ? 12.041 -7.474 -0.259 1.00 86.50 123 ALA A O 1
ATOM 964 N N . VAL A 1 124 ? 12.789 -5.589 0.704 1.00 87.56 124 VAL A N 1
ATOM 965 C CA . VAL A 1 124 ? 12.747 -6.120 2.073 1.00 87.56 124 VAL A CA 1
ATOM 966 C C . VAL A 1 124 ? 11.702 -5.373 2.887 1.00 87.56 124 VAL A C 1
ATOM 968 O O . VAL A 1 124 ? 11.886 -4.200 3.197 1.00 87.56 124 VAL A O 1
ATOM 971 N N . ALA A 1 125 ? 10.627 -6.056 3.278 1.00 90.88 125 ALA A N 1
ATOM 972 C CA . ALA A 1 125 ? 9.724 -5.552 4.309 1.00 90.88 125 ALA A CA 1
ATOM 973 C C . ALA A 1 125 ? 10.308 -5.843 5.699 1.00 90.88 125 ALA A C 1
ATOM 975 O O . ALA A 1 125 ? 10.823 -6.940 5.937 1.00 90.88 125 ALA A O 1
ATOM 976 N N . ARG A 1 126 ? 10.253 -4.873 6.614 1.00 92.44 126 ARG A N 1
ATOM 977 C CA . ARG A 1 126 ? 10.696 -5.050 8.003 1.00 92.44 126 ARG A CA 1
ATOM 978 C C . ARG A 1 126 ? 9.739 -4.391 8.975 1.00 92.44 126 ARG A C 1
ATOM 980 O O . ARG A 1 126 ? 9.366 -3.236 8.781 1.00 92.44 126 ARG A O 1
ATOM 987 N N . VAL A 1 127 ? 9.474 -5.109 10.065 1.00 93.81 127 VAL A N 1
ATOM 988 C CA . VAL A 1 127 ? 8.796 -4.586 11.249 1.00 93.81 127 VAL A CA 1
ATOM 989 C C . VAL A 1 127 ? 9.811 -4.359 12.366 1.00 93.81 127 VAL A C 1
ATOM 991 O O . VAL A 1 127 ? 10.596 -5.257 12.671 1.00 93.81 127 VAL A O 1
ATOM 994 N N . PHE A 1 128 ? 9.812 -3.179 12.982 1.00 94.12 128 PHE A N 1
ATOM 995 C CA . PHE A 1 128 ? 10.657 -2.878 14.141 1.00 94.12 128 PHE A CA 1
ATOM 996 C C . PHE A 1 128 ? 9.997 -1.867 15.082 1.00 94.12 128 PHE A C 1
ATOM 998 O O . PHE A 1 128 ? 9.113 -1.109 14.690 1.00 94.12 128 PHE A O 1
ATOM 1005 N N . GLU A 1 129 ? 10.432 -1.859 16.340 1.00 93.94 129 GLU A N 1
ATOM 1006 C CA . GLU A 1 129 ? 10.003 -0.864 17.322 1.00 93.94 129 GLU A CA 1
ATOM 1007 C C . GLU A 1 129 ? 10.794 0.436 17.164 1.00 93.94 129 GLU A C 1
ATOM 1009 O O . GLU A 1 129 ? 12.024 0.421 17.088 1.00 93.94 129 GLU A O 1
ATOM 1014 N N . GLN A 1 130 ? 10.091 1.567 17.179 1.00 92.12 130 GLN A N 1
ATOM 1015 C CA . GLN A 1 130 ? 10.688 2.894 17.246 1.00 92.12 130 GLN A CA 1
ATOM 1016 C C . GLN A 1 130 ? 10.216 3.607 18.515 1.00 92.12 130 GLN A C 1
ATOM 1018 O O . GLN A 1 130 ? 9.016 3.731 18.767 1.00 92.12 130 GLN A O 1
ATOM 1023 N N . GLN A 1 131 ? 11.169 4.085 19.317 1.00 88.50 131 GLN A N 1
ATOM 1024 C CA . GLN A 1 131 ? 10.874 4.882 20.507 1.00 88.50 131 GLN A CA 1
ATOM 1025 C C . GLN A 1 131 ? 10.343 6.259 20.102 1.00 88.50 131 GLN A C 1
ATOM 1027 O O . GLN A 1 131 ? 10.821 6.851 19.135 1.00 88.50 131 GLN A O 1
ATOM 1032 N N . ALA A 1 132 ? 9.354 6.762 20.838 1.00 81.31 132 ALA A N 1
ATOM 1033 C CA . ALA A 1 132 ? 8.884 8.129 20.669 1.00 81.31 132 ALA A CA 1
ATOM 1034 C C . ALA A 1 132 ? 9.815 9.091 21.424 1.00 81.31 132 ALA A C 1
ATOM 1036 O O . ALA A 1 132 ? 10.097 8.881 22.604 1.00 81.31 132 ALA A O 1
ATOM 1037 N N . ASP A 1 133 ? 10.251 10.166 20.765 1.00 77.88 133 ASP A N 1
ATOM 1038 C CA . ASP A 1 133 ? 11.198 11.138 21.340 1.00 77.88 133 ASP A CA 1
ATOM 1039 C C . ASP A 1 133 ? 10.639 11.904 22.555 1.00 77.88 133 ASP A C 1
ATOM 1041 O O . ASP A 1 133 ? 11.387 12.512 23.317 1.00 77.88 133 ASP A O 1
ATOM 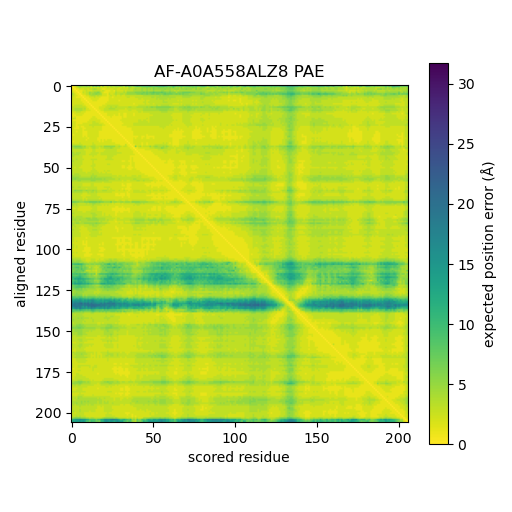1045 N N . ASP A 1 134 ? 9.321 11.878 22.757 1.00 76.88 134 ASP A N 1
ATOM 1046 C CA . ASP A 1 134 ? 8.603 12.647 23.777 1.00 76.88 134 ASP A CA 1
ATOM 1047 C C . ASP A 1 134 ? 8.008 11.793 24.908 1.00 76.88 134 ASP A C 1
ATOM 1049 O O . ASP A 1 134 ? 7.124 12.243 25.638 1.00 76.88 134 ASP A O 1
ATOM 1053 N N . GLY A 1 135 ? 8.484 10.555 25.070 1.00 68.12 135 GLY A N 1
ATOM 1054 C CA . GLY A 1 135 ? 8.032 9.660 26.138 1.00 68.12 135 GLY A CA 1
ATOM 1055 C C . GLY A 1 135 ? 6.634 9.071 25.924 1.00 68.12 135 GLY A C 1
ATOM 1056 O O . GLY A 1 135 ? 6.099 8.426 26.83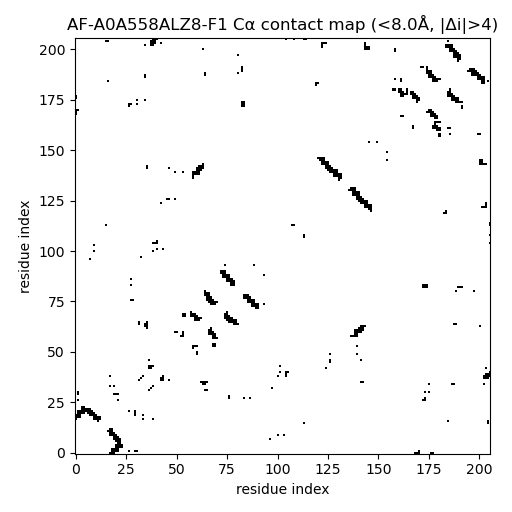0 1.00 68.12 135 GLY A O 1
ATOM 1057 N N . ARG A 1 136 ? 6.032 9.257 24.739 1.00 78.56 136 ARG A N 1
ATOM 1058 C CA . ARG A 1 136 ? 4.866 8.473 24.304 1.00 78.56 136 ARG A CA 1
ATOM 1059 C C . ARG A 1 136 ? 5.227 6.990 24.152 1.00 78.56 136 ARG A C 1
ATOM 1061 O O . ARG A 1 136 ? 6.397 6.612 24.099 1.00 78.56 136 ARG A O 1
ATOM 1068 N N . LYS A 1 137 ? 4.197 6.134 24.084 1.00 79.38 137 LYS A N 1
ATOM 1069 C CA . LYS A 1 137 ? 4.378 4.701 23.805 1.00 79.38 137 LYS A CA 1
ATOM 1070 C C . LYS A 1 137 ? 5.174 4.524 22.496 1.00 79.38 137 LYS A C 1
ATOM 1072 O O . LYS A 1 137 ? 4.928 5.277 21.552 1.00 79.38 137 LYS A O 1
ATOM 1077 N N . PRO A 1 138 ? 6.089 3.541 22.424 1.00 87.19 138 PRO A N 1
ATOM 1078 C CA . PRO A 1 138 ? 6.796 3.233 21.188 1.00 87.19 138 PRO A CA 1
ATOM 1079 C C . PRO A 1 138 ? 5.811 2.840 20.083 1.00 87.19 138 PRO A C 1
ATOM 1081 O O . PRO A 1 138 ? 4.763 2.240 20.341 1.00 87.19 138 PRO A O 1
ATOM 1084 N N . PHE A 1 139 ? 6.172 3.158 18.846 1.00 92.44 139 PHE A N 1
ATOM 1085 C CA . PHE A 1 139 ? 5.412 2.796 17.654 1.00 92.44 139 PHE A CA 1
ATOM 1086 C C . PHE A 1 139 ? 6.001 1.533 17.023 1.00 92.44 139 PHE A C 1
ATOM 1088 O O . PHE A 1 139 ? 7.199 1.269 17.154 1.00 92.44 139 PHE A O 1
ATOM 1095 N N . LEU A 1 140 ? 5.175 0.764 16.311 1.00 96.00 140 LEU A N 1
ATOM 1096 C CA . LEU A 1 140 ? 5.679 -0.264 15.400 1.00 96.00 140 LEU A CA 1
ATOM 1097 C C . LEU A 1 140 ? 5.799 0.335 14.008 1.00 96.00 140 LEU A C 1
ATOM 1099 O O . LEU A 1 140 ? 4.841 0.901 13.496 1.00 96.00 140 LEU A O 1
ATOM 1103 N N . VAL A 1 141 ? 6.964 0.204 13.390 1.00 96.06 141 VAL A N 1
ATOM 1104 C CA . VAL A 1 141 ? 7.212 0.643 12.018 1.00 96.06 141 VAL A CA 1
ATOM 1105 C C . VAL A 1 141 ? 7.198 -0.577 11.114 1.00 96.06 141 VAL A C 1
ATOM 1107 O O . VAL A 1 141 ? 7.872 -1.549 11.432 1.00 96.06 141 VAL A O 1
ATOM 1110 N N . ASN A 1 142 ? 6.457 -0.532 10.006 1.00 96.25 142 ASN A N 1
ATOM 1111 C CA . ASN A 1 142 ? 6.446 -1.562 8.966 1.00 96.25 142 ASN A CA 1
ATOM 1112 C C . ASN A 1 142 ? 6.725 -0.938 7.594 1.00 96.25 142 ASN A C 1
ATOM 1114 O O . ASN A 1 142 ? 5.802 -0.462 6.930 1.00 96.25 142 ASN A O 1
ATOM 1118 N N . TYR A 1 143 ? 7.990 -0.925 7.180 1.00 96.12 143 TYR A N 1
ATOM 1119 C CA . TYR A 1 143 ? 8.417 -0.319 5.916 1.00 96.12 143 TYR A CA 1
ATOM 1120 C C . TYR A 1 143 ? 8.983 -1.345 4.951 1.00 96.12 143 TYR A C 1
ATOM 1122 O O . TYR A 1 143 ? 9.507 -2.387 5.352 1.00 96.12 143 TYR A O 1
ATOM 1130 N N . THR A 1 144 ? 8.945 -0.981 3.674 1.00 95.12 144 THR A N 1
ATOM 1131 C CA . THR A 1 144 ? 9.602 -1.710 2.600 1.00 95.12 144 THR A CA 1
ATOM 1132 C C . THR A 1 144 ? 10.808 -0.935 2.101 1.00 95.12 144 THR A C 1
ATOM 1134 O O . THR A 1 144 ? 10.721 0.242 1.760 1.00 95.12 144 THR A O 1
ATOM 1137 N N . TYR A 1 145 ? 11.942 -1.619 2.040 1.00 94.31 145 TYR A N 1
ATOM 1138 C CA . TYR A 1 145 ? 13.225 -1.048 1.671 1.00 94.31 145 TYR A CA 1
ATOM 1139 C C . TYR A 1 145 ? 13.706 -1.614 0.340 1.00 94.31 145 TYR A C 1
ATOM 1141 O O . TYR A 1 145 ? 13.458 -2.779 0.010 1.00 94.31 145 TYR A O 1
ATOM 1149 N N . PHE A 1 146 ? 14.423 -0.773 -0.403 1.00 94.56 146 PHE A N 1
ATOM 1150 C CA . PHE A 1 146 ? 15.250 -1.202 -1.526 1.00 94.56 146 PHE A CA 1
ATOM 1151 C C . PHE A 1 146 ? 16.314 -2.210 -1.072 1.00 94.56 146 PHE A C 1
ATOM 1153 O O . PHE A 1 146 ? 16.624 -2.270 0.126 1.00 94.56 146 PHE A O 1
ATOM 1160 N N . PRO A 1 147 ? 16.865 -3.007 -2.004 1.00 90.19 147 PRO A N 1
ATOM 1161 C CA . PRO A 1 147 ? 17.969 -3.894 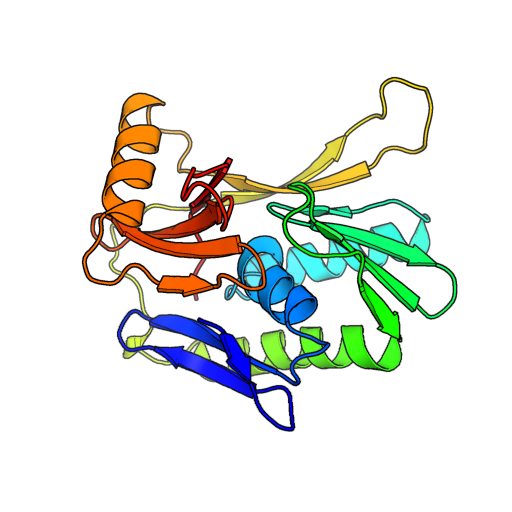-1.683 1.00 90.19 147 PRO A CA 1
ATOM 1162 C C . PRO A 1 147 ? 19.115 -3.113 -1.016 1.00 90.19 147 PRO A C 1
ATOM 1164 O O . PRO A 1 147 ? 19.456 -2.025 -1.484 1.00 90.19 147 PRO A O 1
ATOM 1167 N N . PRO A 1 148 ? 19.695 -3.618 0.087 1.00 90.56 148 PRO A N 1
ATOM 1168 C CA . PRO A 1 148 ? 20.704 -2.890 0.860 1.00 90.56 148 PRO A CA 1
ATOM 1169 C C . PRO A 1 148 ? 22.003 -2.624 0.086 1.00 90.56 148 PRO A C 1
ATOM 1171 O O . PRO A 1 148 ? 22.798 -1.786 0.500 1.00 90.56 148 PRO A O 1
ATOM 1174 N N . GLU A 1 149 ? 22.240 -3.353 -1.002 1.00 91.88 149 GLU A N 1
ATOM 1175 C CA . GLU A 1 149 ? 23.374 -3.168 -1.901 1.00 91.88 149 GLU A CA 1
ATOM 1176 C C . GLU A 1 149 ? 23.191 -2.024 -2.908 1.00 91.88 149 GLU A C 1
ATOM 1178 O O . GLU A 1 149 ? 24.170 -1.637 -3.543 1.00 91.88 149 GLU A O 1
ATOM 1183 N N . TRP A 1 150 ? 21.977 -1.479 -3.060 1.00 93.88 150 TRP A N 1
ATOM 1184 C CA . TRP A 1 150 ? 21.732 -0.333 -3.936 1.00 93.88 150 TRP A CA 1
ATOM 1185 C C . TRP A 1 150 ? 22.247 0.955 -3.301 1.00 93.88 150 TRP A C 1
ATOM 1187 O O . TRP A 1 150 ? 21.990 1.251 -2.134 1.00 93.88 150 TRP A O 1
ATOM 1197 N N . SER A 1 151 ? 22.930 1.756 -4.105 1.00 95.88 151 SER A N 1
ATOM 1198 C CA . SER A 1 151 ? 23.317 3.118 -3.753 1.00 95.88 151 SER A CA 1
ATOM 1199 C C . SER A 1 151 ? 22.124 4.080 -3.784 1.00 95.88 151 SER A C 1
ATOM 1201 O O . SER A 1 151 ? 21.133 3.860 -4.483 1.00 95.88 151 SER A O 1
ATOM 1203 N N . ASP A 1 152 ? 22.249 5.210 -3.084 1.00 96.38 152 ASP A N 1
ATOM 1204 C CA . ASP A 1 152 ? 21.248 6.287 -3.118 1.00 96.38 152 ASP A CA 1
ATOM 1205 C C . ASP A 1 152 ? 20.991 6.801 -4.549 1.00 96.38 152 ASP A C 1
ATOM 1207 O O . ASP A 1 152 ? 19.868 7.168 -4.901 1.00 96.38 152 ASP A O 1
ATOM 1211 N N . GLU A 1 153 ? 22.027 6.801 -5.393 1.00 97.50 153 GLU A N 1
ATOM 1212 C CA . GLU A 1 153 ? 21.938 7.153 -6.812 1.00 97.50 153 GLU A CA 1
ATOM 1213 C C . GLU A 1 153 ? 21.038 6.166 -7.568 1.00 97.50 153 GLU A C 1
ATOM 1215 O O . GLU A 1 153 ? 20.104 6.593 -8.245 1.00 97.50 153 GLU A O 1
ATOM 1220 N N . GLU A 1 154 ? 21.251 4.858 -7.395 1.00 96.06 154 GLU A N 1
ATOM 1221 C CA . GLU A 1 154 ? 20.435 3.811 -8.026 1.00 96.06 154 GLU A CA 1
ATOM 1222 C C . GLU A 1 154 ? 18.978 3.864 -7.560 1.00 96.06 154 GLU A C 1
ATOM 1224 O O . GLU A 1 154 ? 18.060 3.740 -8.374 1.00 96.06 154 GLU A O 1
ATOM 1229 N N . VAL A 1 155 ? 18.747 4.109 -6.267 1.00 96.81 155 VAL A N 1
ATOM 1230 C CA . VAL A 1 155 ? 17.401 4.300 -5.710 1.00 96.81 155 VAL A CA 1
ATOM 1231 C C . VAL A 1 155 ? 16.714 5.505 -6.358 1.00 96.81 155 VAL A C 1
ATOM 1233 O O . VAL A 1 155 ? 15.559 5.410 -6.783 1.00 96.81 155 VAL A O 1
ATOM 1236 N N . ARG A 1 156 ? 17.426 6.629 -6.501 1.00 97.44 156 ARG A N 1
ATOM 1237 C CA . ARG A 1 156 ? 16.909 7.851 -7.133 1.00 97.44 156 ARG A CA 1
ATOM 1238 C C . ARG A 1 156 ? 16.619 7.657 -8.620 1.00 97.44 156 ARG A C 1
ATOM 1240 O O . ARG A 1 156 ? 15.592 8.136 -9.113 1.00 97.44 156 ARG A O 1
ATOM 1247 N N . GLU A 1 157 ? 17.500 6.969 -9.340 1.00 97.31 157 GLU A N 1
ATOM 1248 C CA . GLU A 1 157 ? 17.290 6.604 -10.742 1.00 97.31 157 GLU A CA 1
ATOM 1249 C C . GLU A 1 157 ? 16.071 5.701 -10.900 1.00 97.31 157 GLU A C 1
ATOM 1251 O O . GLU A 1 157 ? 15.235 5.954 -11.768 1.00 97.31 157 GLU A O 1
ATOM 1256 N N . ALA A 1 158 ? 15.920 4.705 -10.025 1.00 96.31 158 ALA A N 1
ATOM 1257 C CA . ALA A 1 158 ? 14.779 3.807 -10.043 1.00 96.31 158 ALA A CA 1
ATOM 1258 C C . ALA A 1 158 ? 13.466 4.547 -9.777 1.00 96.31 158 ALA A C 1
ATOM 1260 O O . ALA A 1 158 ? 12.512 4.384 -10.539 1.00 96.31 158 ALA A O 1
ATOM 1261 N N . GLY A 1 159 ? 13.427 5.412 -8.758 1.00 97.62 159 GLY A N 1
ATOM 1262 C CA . GLY A 1 159 ? 12.269 6.255 -8.460 1.00 97.62 159 GLY A CA 1
ATOM 1263 C C . GLY A 1 159 ? 11.889 7.155 -9.638 1.00 97.62 159 GLY A C 1
ATOM 1264 O O . GLY A 1 159 ? 10.735 7.167 -10.069 1.00 97.62 159 GLY A O 1
ATOM 1265 N N . THR A 1 160 ? 12.874 7.852 -10.214 1.00 97.75 160 THR A N 1
ATOM 1266 C CA . THR A 1 160 ? 12.667 8.735 -11.376 1.00 97.75 160 THR A CA 1
ATOM 1267 C C . THR A 1 160 ? 12.168 7.950 -12.587 1.00 97.75 160 THR A C 1
ATOM 1269 O O . THR A 1 160 ? 11.183 8.330 -13.221 1.00 97.75 160 THR A O 1
ATOM 1272 N N . GLY A 1 161 ? 12.822 6.830 -12.886 1.00 97.62 161 GLY A N 1
ATOM 1273 C CA . GLY A 1 161 ? 12.501 5.981 -14.021 1.00 97.62 161 GLY A CA 1
ATOM 1274 C C . GLY A 1 161 ? 11.124 5.330 -13.906 1.00 97.62 161 GLY A C 1
ATOM 1275 O O . GLY A 1 161 ? 10.375 5.320 -14.880 1.00 97.62 161 GLY A O 1
ATOM 1276 N N . ALA A 1 162 ? 10.738 4.858 -12.718 1.00 97.31 162 ALA A N 1
ATOM 1277 C CA . ALA A 1 162 ? 9.401 4.321 -12.478 1.00 97.31 162 ALA A CA 1
ATOM 1278 C C . ALA A 1 162 ? 8.323 5.405 -12.614 1.00 97.31 162 ALA A C 1
ATOM 1280 O O . ALA A 1 162 ? 7.307 5.180 -13.278 1.00 97.31 162 ALA A O 1
ATOM 1281 N N . TRP A 1 163 ? 8.551 6.595 -12.053 1.00 98.00 163 TRP A N 1
ATOM 1282 C CA . TRP A 1 163 ? 7.620 7.724 -12.151 1.00 98.00 163 TRP A CA 1
ATOM 1283 C C . TRP A 1 163 ? 7.389 8.196 -13.595 1.00 98.00 163 TRP A C 1
ATOM 1285 O O . TRP A 1 163 ? 6.288 8.631 -13.947 1.00 98.00 163 TRP A O 1
ATOM 1295 N N . GLN A 1 164 ? 8.425 8.096 -14.431 1.00 97.25 164 GLN A N 1
ATOM 1296 C CA . GLN A 1 164 ? 8.396 8.438 -15.855 1.00 97.25 164 GLN A CA 1
ATOM 1297 C C . GLN A 1 164 ? 8.031 7.250 -16.760 1.00 97.25 164 GLN A C 1
ATOM 1299 O O . GLN A 1 164 ? 7.959 7.411 -17.979 1.00 97.25 164 GLN A O 1
ATOM 1304 N N . SER A 1 165 ? 7.806 6.061 -16.194 1.00 96.69 165 SER A N 1
ATOM 1305 C CA . SER A 1 165 ? 7.519 4.863 -16.982 1.00 96.69 165 SER A CA 1
ATOM 1306 C C . SER A 1 165 ? 6.215 5.021 -17.779 1.00 96.69 165 SER A C 1
ATOM 1308 O O . SER A 1 165 ? 5.249 5.598 -17.276 1.00 96.69 165 SER A O 1
ATOM 1310 N N . PRO A 1 166 ? 6.124 4.474 -19.006 1.00 95.06 166 PRO A N 1
ATOM 1311 C CA . PRO A 1 166 ? 4.913 4.579 -19.828 1.00 95.06 166 PRO A CA 1
ATOM 1312 C C . PRO A 1 166 ? 3.701 3.882 -19.194 1.00 95.06 166 PRO A C 1
ATOM 1314 O O . PRO A 1 166 ? 2.561 4.160 -19.549 1.00 95.06 166 PRO A O 1
ATOM 1317 N N . THR A 1 167 ? 3.947 2.973 -18.250 1.00 94.19 167 THR A N 1
ATOM 1318 C CA . THR A 1 167 ? 2.932 2.222 -17.510 1.00 94.19 167 THR A CA 1
ATOM 1319 C C . THR A 1 167 ? 2.625 2.826 -16.140 1.00 94.19 167 THR A C 1
ATOM 1321 O O . THR A 1 167 ? 1.950 2.168 -15.340 1.00 94.19 167 THR A O 1
ATOM 1324 N N . VAL A 1 168 ? 3.146 4.022 -15.830 1.00 97.00 168 VAL A N 1
ATOM 1325 C CA . VAL A 1 168 ? 2.880 4.691 -14.555 1.00 97.00 168 VAL A CA 1
ATOM 1326 C C . VAL A 1 168 ? 1.377 4.897 -14.385 1.00 97.00 168 VAL A C 1
ATOM 1328 O O . VAL A 1 168 ? 0.677 5.354 -15.286 1.00 97.00 168 VAL A O 1
ATOM 1331 N N . VAL A 1 169 ? 0.870 4.531 -13.216 1.00 96.06 169 VAL A N 1
ATOM 1332 C CA . VAL A 1 169 ? -0.509 4.784 -12.806 1.00 96.06 169 VAL A CA 1
ATOM 1333 C C . VAL A 1 169 ? -0.495 5.688 -11.590 1.00 96.06 169 VAL A C 1
ATOM 1335 O O . VAL A 1 169 ? 0.309 5.498 -10.679 1.00 96.06 169 VAL A O 1
ATOM 1338 N N . ARG A 1 170 ? -1.393 6.666 -11.590 1.00 96.88 170 ARG A N 1
ATOM 1339 C CA . ARG A 1 170 ? -1.541 7.671 -10.540 1.00 96.88 170 ARG A CA 1
ATOM 1340 C C . ARG A 1 170 ? -2.999 7.704 -10.124 1.00 96.88 170 ARG A C 1
ATOM 1342 O O . ARG A 1 170 ? -3.879 7.688 -10.982 1.00 96.88 170 ARG A O 1
ATOM 1349 N N . ASP A 1 171 ? -3.235 7.704 -8.826 1.00 96.88 171 ASP A N 1
ATOM 1350 C CA . ASP A 1 171 ? -4.551 7.894 -8.244 1.00 96.88 171 ASP A CA 1
ATOM 1351 C C . ASP A 1 171 ? -4.610 9.285 -7.613 1.00 96.88 171 ASP A C 1
ATOM 1353 O O . ASP A 1 171 ? -4.051 9.524 -6.547 1.00 96.88 171 ASP A O 1
ATOM 1357 N N . GLU A 1 172 ? -5.270 10.222 -8.290 1.00 96.00 172 GLU A N 1
ATOM 1358 C CA . GLU A 1 172 ? -5.345 11.624 -7.849 1.00 96.00 172 GLU A CA 1
ATOM 1359 C C . GLU A 1 172 ? -6.164 11.799 -6.558 1.00 96.00 172 GLU A C 1
ATOM 1361 O O . GLU A 1 172 ? -6.008 12.794 -5.855 1.00 96.00 172 GLU A O 1
ATOM 1366 N N . ALA A 1 173 ? -7.038 10.841 -6.226 1.00 95.62 173 ALA A N 1
ATOM 1367 C CA . ALA A 1 173 ? -7.875 10.901 -5.029 1.00 95.62 173 ALA A CA 1
ATOM 1368 C C . ALA A 1 173 ? -7.095 10.571 -3.746 1.00 95.62 173 ALA A C 1
ATOM 1370 O O . ALA A 1 173 ? -7.419 11.087 -2.677 1.00 95.62 173 ALA A O 1
ATOM 1371 N N . THR A 1 174 ? -6.083 9.710 -3.848 1.00 96.69 174 THR A N 1
ATOM 1372 C CA . THR A 1 174 ? -5.263 9.250 -2.719 1.00 96.69 174 THR A CA 1
ATOM 1373 C C . THR A 1 174 ? -3.794 9.656 -2.836 1.00 96.69 174 THR A C 1
ATOM 1375 O O . THR A 1 174 ? -3.009 9.395 -1.928 1.00 96.69 174 THR A O 1
ATOM 1378 N N . GLY A 1 175 ? -3.383 10.264 -3.948 1.00 97.50 175 GLY A N 1
ATOM 1379 C CA . GLY A 1 175 ? -1.985 10.583 -4.223 1.00 97.50 175 GLY A CA 1
ATOM 1380 C C . GLY A 1 175 ? -1.084 9.351 -4.341 1.00 97.50 175 GLY A C 1
ATOM 1381 O O . GLY A 1 175 ? 0.132 9.506 -4.332 1.00 97.50 175 GLY A O 1
ATOM 1382 N N . VAL A 1 176 ? -1.629 8.131 -4.422 1.00 97.88 176 VAL A N 1
ATOM 1383 C CA . VAL A 1 176 ? -0.830 6.913 -4.610 1.00 97.88 176 VAL A CA 1
ATOM 1384 C C . VAL A 1 176 ? -0.425 6.790 -6.070 1.00 97.88 176 VAL A C 1
ATOM 1386 O O . VAL A 1 176 ? -1.199 7.082 -6.983 1.00 97.88 176 VAL A O 1
ATOM 1389 N N . TRP A 1 177 ? 0.782 6.298 -6.313 1.00 98.06 177 TRP A N 1
ATOM 1390 C CA . TRP A 1 177 ? 1.225 5.944 -7.651 1.00 98.06 177 TRP A CA 1
ATOM 1391 C C . TRP A 1 177 ? 1.986 4.623 -7.679 1.00 98.06 177 TRP A C 1
ATOM 1393 O O . TRP A 1 177 ? 2.477 4.153 -6.655 1.00 98.06 177 TRP A O 1
ATOM 1403 N N . SER A 1 178 ? 2.068 4.023 -8.867 1.00 97.62 178 SER A N 1
ATOM 1404 C CA . SER A 1 178 ? 2.941 2.881 -9.149 1.00 97.62 178 SER A CA 1
ATOM 1405 C C . SER A 1 178 ? 3.493 2.955 -10.558 1.00 97.62 178 SER A C 1
ATOM 1407 O O . SER A 1 178 ? 2.778 3.296 -11.503 1.00 97.62 178 SER A O 1
ATOM 1409 N N . GLY A 1 179 ? 4.764 2.609 -10.701 1.00 96.38 179 GLY A N 1
ATOM 1410 C CA . GLY A 1 179 ? 5.477 2.576 -11.965 1.00 96.38 179 GLY A CA 1
ATOM 1411 C C . GLY A 1 179 ? 6.467 1.422 -12.018 1.00 96.38 179 GLY A C 1
ATOM 1412 O O . GLY A 1 179 ? 6.731 0.759 -11.017 1.00 96.38 179 GLY A O 1
ATOM 1413 N N . MET A 1 180 ? 7.017 1.188 -13.206 1.00 94.12 180 MET A N 1
ATOM 1414 C CA . MET A 1 180 ? 7.948 0.088 -13.447 1.00 94.12 180 MET A CA 1
ATOM 1415 C C . MET A 1 180 ? 9.338 0.626 -13.768 1.00 94.12 180 MET A C 1
ATOM 1417 O O . MET A 1 180 ? 9.487 1.490 -14.629 1.00 94.12 180 MET A O 1
ATOM 1421 N N . TRP A 1 181 ? 10.365 0.058 -13.146 1.00 92.94 181 TRP A N 1
ATOM 1422 C CA . TRP A 1 181 ? 11.762 0.315 -13.478 1.00 92.94 181 TRP A CA 1
ATOM 1423 C C . TRP A 1 181 ? 12.518 -0.998 -13.626 1.00 92.94 181 TRP A C 1
ATOM 1425 O O . TRP A 1 181 ? 12.652 -1.747 -12.667 1.00 92.94 181 TRP A O 1
ATOM 1435 N N . ARG A 1 182 ? 13.003 -1.305 -14.838 1.00 88.62 182 ARG A N 1
ATOM 1436 C CA . ARG A 1 182 ? 13.723 -2.565 -15.132 1.00 88.62 182 ARG A CA 1
ATOM 1437 C C . ARG A 1 182 ? 12.994 -3.815 -14.600 1.00 88.62 182 ARG A C 1
ATOM 1439 O O . ARG A 1 182 ? 13.603 -4.726 -14.058 1.00 88.62 182 ARG A O 1
ATOM 1446 N N . GLY A 1 183 ? 11.668 -3.829 -14.730 1.00 85.94 183 GLY A N 1
ATOM 1447 C CA . GLY A 1 183 ? 10.808 -4.913 -14.249 1.00 85.94 183 GLY A CA 1
ATOM 1448 C C . GLY A 1 183 ? 10.422 -4.834 -12.768 1.00 85.94 183 GLY A C 1
ATOM 1449 O O . GLY A 1 183 ? 9.427 -5.459 -12.405 1.00 85.94 183 GLY A O 1
ATOM 1450 N N . LEU A 1 184 ? 11.122 -4.046 -11.944 1.00 89.75 184 LEU A N 1
ATOM 1451 C CA . LEU A 1 184 ? 10.769 -3.776 -10.549 1.00 89.75 184 LEU A CA 1
ATOM 1452 C C . LEU A 1 184 ? 9.581 -2.815 -10.481 1.00 89.75 184 LEU A C 1
ATOM 1454 O O . LEU A 1 184 ? 9.608 -1.733 -11.069 1.00 89.75 184 LEU A O 1
ATOM 1458 N N . GLU A 1 185 ? 8.548 -3.207 -9.745 1.00 93.88 185 GLU A N 1
ATOM 1459 C CA . GLU A 1 185 ? 7.464 -2.301 -9.389 1.00 93.88 185 GLU A CA 1
ATOM 1460 C C . GLU A 1 185 ? 7.888 -1.402 -8.224 1.00 93.88 185 GLU A C 1
ATOM 1462 O O . GLU A 1 185 ? 8.278 -1.893 -7.160 1.00 93.88 185 GLU A O 1
ATOM 1467 N N . LEU A 1 186 ? 7.752 -0.090 -8.413 1.00 96.50 186 LEU A N 1
ATOM 1468 C CA . LEU A 1 186 ? 7.827 0.895 -7.341 1.00 96.50 186 LEU A CA 1
ATOM 1469 C C . LEU A 1 186 ? 6.456 1.510 -7.122 1.00 96.50 186 LEU A C 1
ATOM 1471 O O . LEU A 1 186 ? 5.749 1.807 -8.085 1.00 96.50 186 LEU A O 1
ATOM 1475 N N . ALA A 1 187 ? 6.122 1.748 -5.861 1.00 97.25 187 ALA A N 1
ATOM 1476 C CA . ALA A 1 187 ? 4.954 2.510 -5.465 1.00 97.25 187 ALA A CA 1
ATOM 1477 C C . ALA A 1 187 ? 5.367 3.662 -4.558 1.00 97.25 187 ALA A C 1
ATOM 1479 O O . ALA A 1 187 ? 6.476 3.698 -4.025 1.00 97.25 187 ALA A O 1
ATOM 1480 N N . GLY A 1 188 ? 4.473 4.621 -4.386 1.00 97.62 188 GLY A N 1
ATOM 1481 C CA . GLY A 1 188 ? 4.751 5.760 -3.538 1.00 97.62 188 GLY A CA 1
ATOM 1482 C C . GLY A 1 188 ? 3.592 6.724 -3.462 1.00 97.62 188 GLY A C 1
ATOM 1483 O O . GLY A 1 188 ? 2.474 6.420 -3.884 1.00 97.62 188 GLY A O 1
ATOM 1484 N N . TYR A 1 189 ? 3.900 7.909 -2.947 1.00 98.25 189 TYR A N 1
ATOM 1485 C CA . TYR A 1 189 ? 2.957 9.012 -2.864 1.00 98.25 189 TYR A CA 1
ATOM 1486 C C . TYR A 1 189 ? 3.471 10.220 -3.630 1.00 98.25 189 TYR A C 1
ATOM 1488 O O . TYR A 1 189 ? 4.676 10.470 -3.686 1.00 98.25 189 TYR A O 1
ATOM 1496 N N . PHE A 1 190 ? 2.547 10.973 -4.207 1.00 98.25 190 PHE A N 1
ATOM 1497 C CA . PHE A 1 190 ? 2.785 12.260 -4.842 1.00 98.25 190 PHE A CA 1
ATOM 1498 C C . PHE A 1 190 ? 1.716 13.259 -4.389 1.00 98.25 190 PHE A C 1
ATOM 1500 O O . PHE A 1 190 ? 0.667 12.868 -3.881 1.00 98.25 190 PHE A O 1
ATOM 1507 N N . GLN A 1 191 ? 1.983 14.550 -4.554 1.00 97.25 191 GLN A N 1
ATOM 1508 C CA . GLN A 1 191 ? 1.030 15.623 -4.296 1.00 97.25 191 GLN A CA 1
ATOM 1509 C C . GLN A 1 191 ? 0.197 15.887 -5.566 1.00 97.25 191 GLN A C 1
ATOM 1511 O O . GLN A 1 191 ? 0.745 16.449 -6.518 1.00 97.25 191 GLN A O 1
ATOM 1516 N N . PRO A 1 192 ? -1.117 15.573 -5.600 1.00 95.12 192 PRO A N 1
ATOM 1517 C CA . PRO A 1 192 ? -1.962 15.729 -6.795 1.00 95.12 192 PRO A CA 1
ATOM 1518 C C . PRO A 1 192 ? -1.944 17.132 -7.406 1.00 95.12 192 PRO A C 1
ATOM 1520 O O . PRO A 1 192 ? -1.984 17.314 -8.619 1.00 95.12 192 PRO A O 1
ATOM 1523 N N . ARG A 1 193 ? -1.840 18.161 -6.558 1.00 94.56 193 ARG A N 1
ATOM 1524 C CA . ARG A 1 193 ? -1.871 19.560 -7.011 1.00 94.56 193 ARG A CA 1
ATOM 1525 C C . ARG A 1 193 ? -0.611 19.993 -7.755 1.00 94.56 193 ARG A C 1
ATOM 1527 O O . ARG A 1 193 ? -0.701 20.855 -8.622 1.00 94.56 193 ARG A O 1
ATOM 1534 N N . THR A 1 194 ? 0.551 19.465 -7.377 1.00 95.44 194 THR A N 1
ATOM 1535 C CA . THR A 1 194 ? 1.854 19.892 -7.916 1.00 95.44 194 THR A CA 1
ATOM 1536 C C . THR A 1 194 ? 2.492 18.836 -8.813 1.00 95.44 194 THR A C 1
ATOM 1538 O O . THR A 1 194 ? 3.405 19.156 -9.568 1.00 95.44 194 THR A O 1
ATOM 1541 N N . GLY A 1 195 ? 2.031 17.586 -8.737 1.00 94.75 195 GLY A N 1
ATOM 1542 C CA . GLY A 1 195 ? 2.675 16.440 -9.374 1.00 94.75 195 GLY A CA 1
ATOM 1543 C C . GLY A 1 195 ? 3.997 16.033 -8.712 1.00 94.75 195 GLY A C 1
ATOM 1544 O O . GLY A 1 195 ? 4.720 15.207 -9.265 1.00 94.75 195 GLY A O 1
ATOM 1545 N N . GLU A 1 196 ? 4.339 16.614 -7.559 1.00 96.56 196 GLU A N 1
ATOM 1546 C CA . GLU A 1 196 ? 5.595 16.348 -6.856 1.00 96.56 196 GLU A CA 1
ATOM 1547 C C . GLU A 1 196 ? 5.563 14.979 -6.177 1.00 96.56 196 GLU A C 1
ATOM 1549 O O . GLU A 1 196 ? 4.649 14.685 -5.407 1.00 96.56 196 GLU A O 1
ATOM 1554 N N . VAL A 1 197 ? 6.576 14.152 -6.433 1.00 97.56 197 VAL A N 1
ATOM 1555 C CA . VAL A 1 197 ? 6.748 12.862 -5.755 1.00 97.56 197 VAL A CA 1
ATOM 1556 C C . VAL A 1 197 ? 7.221 13.106 -4.321 1.00 97.56 197 VAL A C 1
ATOM 1558 O O . VAL A 1 197 ? 8.266 13.710 -4.106 1.00 97.56 197 VAL A O 1
ATOM 1561 N N . LEU A 1 198 ? 6.462 12.606 -3.347 1.00 97.31 198 LEU A N 1
ATOM 1562 C CA . LEU A 1 198 ? 6.728 12.768 -1.913 1.00 97.31 198 LEU A CA 1
ATOM 1563 C C . LEU A 1 198 ? 7.577 11.623 -1.357 1.00 97.31 198 LEU A C 1
ATOM 1565 O O . LEU A 1 198 ? 8.425 11.824 -0.493 1.00 97.31 198 LEU A O 1
ATOM 1569 N N . THR A 1 199 ? 7.329 10.404 -1.832 1.00 97.56 199 THR A N 1
ATOM 1570 C CA . THR A 1 199 ? 8.082 9.212 -1.440 1.00 97.56 199 THR A CA 1
ATOM 1571 C C . THR A 1 199 ? 7.927 8.111 -2.478 1.00 97.56 199 THR A C 1
ATOM 1573 O O . THR A 1 199 ? 6.996 8.144 -3.290 1.00 97.56 199 THR A O 1
ATOM 1576 N N . TYR A 1 200 ? 8.802 7.114 -2.404 1.00 97.69 200 TYR A N 1
ATOM 1577 C CA . TYR A 1 200 ? 8.684 5.864 -3.134 1.00 97.69 200 TYR A CA 1
ATOM 1578 C C . TYR A 1 200 ? 9.463 4.745 -2.450 1.00 97.69 200 TYR A C 1
ATOM 1580 O O . TYR A 1 200 ? 10.443 4.976 -1.744 1.00 97.69 200 TYR A O 1
ATOM 1588 N N . PHE A 1 201 ? 9.008 3.524 -2.684 1.00 96.88 201 PHE A N 1
ATOM 1589 C CA . PHE A 1 201 ? 9.548 2.286 -2.139 1.00 96.88 201 PHE A CA 1
ATOM 1590 C C . PHE A 1 201 ? 9.263 1.152 -3.131 1.00 96.88 201 PHE A C 1
ATOM 1592 O O . PHE A 1 201 ? 8.347 1.259 -3.958 1.00 96.88 201 PHE A O 1
ATOM 1599 N N . PRO A 1 202 ? 10.035 0.057 -3.097 1.00 95.56 202 PRO A N 1
ATOM 1600 C CA . PRO A 1 202 ? 9.722 -1.091 -3.925 1.00 95.56 202 PRO A CA 1
ATOM 1601 C C . PRO A 1 202 ? 8.487 -1.814 -3.391 1.00 95.56 202 PRO A C 1
ATOM 1603 O O . PRO A 1 202 ? 8.252 -1.864 -2.184 1.00 95.56 202 PRO A O 1
ATOM 1606 N N . VAL A 1 203 ? 7.698 -2.390 -4.294 1.00 93.50 203 VAL A N 1
ATOM 1607 C CA . VAL A 1 203 ? 6.557 -3.232 -3.921 1.00 93.50 203 VAL A CA 1
ATOM 1608 C C . VAL A 1 203 ? 7.034 -4.671 -3.785 1.00 93.50 203 VAL A C 1
ATOM 1610 O O . VAL A 1 203 ? 7.544 -5.257 -4.747 1.00 93.50 203 VAL A O 1
ATOM 1613 N N . VAL A 1 204 ? 6.826 -5.278 -2.614 1.00 88.75 204 VAL A N 1
ATOM 1614 C CA . VAL A 1 204 ? 6.976 -6.726 -2.467 1.00 88.75 204 VAL A CA 1
ATOM 1615 C C . VAL A 1 204 ? 5.767 -7.382 -3.127 1.00 88.75 204 VAL A C 1
ATOM 1617 O O . VAL A 1 204 ? 4.649 -7.353 -2.617 1.00 88.75 204 VAL A O 1
ATOM 1620 N N . SER A 1 205 ? 5.995 -7.919 -4.319 1.00 73.75 205 SER A N 1
ATOM 1621 C CA . SER A 1 205 ? 4.985 -8.600 -5.130 1.00 73.75 205 SER A CA 1
ATOM 1622 C C . SER A 1 205 ? 4.896 -10.103 -4.819 1.00 73.75 205 SER A C 1
ATOM 1624 O O . SER A 1 205 ? 5.794 -10.617 -4.141 1.00 73.75 205 SER A O 1
ATOM 1626 N N . PRO A 1 206 ? 3.840 -10.801 -5.285 1.00 70.75 206 PRO A N 1
ATOM 1627 C CA . PRO A 1 206 ? 3.699 -12.246 -5.126 1.00 70.75 206 PRO A CA 1
ATOM 1628 C C . PRO A 1 206 ? 4.764 -13.029 -5.898 1.00 70.75 206 PRO A C 1
ATOM 1630 O O . PRO A 1 206 ? 5.289 -12.496 -6.908 1.00 70.75 206 PRO A O 1
#

InterPro domains:
  IPR029501 Bacterial EndoU nuclease [PF14436] (143-203)

Nearest PDB structures (foldseek):
  8ow0-assembly1_O  TM=5.302E-01  e=6.500E-01  Saccharomyces cerevisiae
  2d5l-assembly1_A  TM=3.301E-01  e=3.199E-01  Porphyromonas gingivalis W83
  9bhw-assembly1_C  TM=4.073E-01  e=2.530E+00  Ciona intestinalis
  7ca3-assembly1_A  TM=2.914E-01  e=7.775E+00  Homo sapiens